Protein AF-A0A554IF23-F1 (afdb_monomer_lite)

Foldseek 3Di:
DDDDDDDDDDDDDDPPPDPPPVDDLVVLLVVLLVLLPVPPPLDLVNQEDADLVSVLVNLVVCVVVVWAEFEEEDACAPPDPLNLVLLQVRLVVTPAYEYEHEALVRCCVPPPDPPADRPPPDHSVRSSVVQSPRPSHRHYYYDYPPRDPCNSLQSNLGQEYEDEPPPPPADPVNVVSSVVRYNDYDYDYRSDPDPVSVVVSVVVVVVVVVVVVVVVVVVVVVVVVVVVPDD

Sequence (231 aa):
MTFPFTEESRMNTPLEGSVCMEVSPKTRFARIVKNLFDFRQRNQETRFVQDHEELVRVVRHLQEGGFVVVLTQGVYDMAHKGHFRYLEKAKAAGDFLVVGVDSDELTRQRKQKPGEPARPFDAFGDRVEMLLHTRHVDLVTVRDVGARLEELVEKIHPDVLIMSKGTKDVDQSHIDHLMKHCGRLEWLVPQSDDSTTARLSALILTGASQLAEELHRVIEGFLSRISGTKS

Structure (mmCIF, N/CA/C/O backbone):
data_AF-A0A554IF23-F1
#
_entry.id   AF-A0A554IF23-F1
#
loop_
_atom_site.group_PDB
_atom_site.id
_atom_site.type_symbol
_atom_site.label_atom_id
_atom_site.label_alt_id
_atom_site.label_comp_id
_atom_site.label_asym_id
_atom_site.label_entity_id
_atom_site.label_seq_id
_atom_site.pdbx_PDB_ins_code
_atom_site.Cartn_x
_atom_site.Cartn_y
_atom_site.Cartn_z
_atom_site.occupancy
_atom_site.B_iso_or_equiv
_atom_site.auth_seq_id
_atom_site.auth_comp_id
_atom_site.auth_asym_id
_atom_site.auth_atom_id
_atom_site.pdbx_PDB_model_num
ATOM 1 N N . MET A 1 1 ? 16.985 28.740 -35.209 1.00 35.97 1 MET A N 1
ATOM 2 C CA . MET A 1 1 ? 17.232 29.221 -33.835 1.00 35.97 1 MET A CA 1
ATOM 3 C C . MET A 1 1 ? 17.128 28.004 -32.917 1.00 35.97 1 MET A C 1
ATOM 5 O O . MET A 1 1 ? 16.019 27.569 -32.673 1.00 35.97 1 MET A O 1
ATOM 9 N N . THR A 1 2 ? 18.153 27.158 -32.780 1.00 24.16 2 THR A N 1
ATOM 10 C CA . THR A 1 2 ? 19.334 27.248 -31.885 1.00 24.16 2 THR A CA 1
ATOM 11 C C . THR A 1 2 ? 19.010 27.403 -30.394 1.00 24.16 2 THR A C 1
ATOM 13 O O . THR A 1 2 ? 18.910 28.531 -29.929 1.00 24.16 2 THR A O 1
ATOM 16 N N . PHE A 1 3 ? 18.980 26.235 -29.724 1.00 27.25 3 PHE A N 1
ATOM 17 C CA . PHE A 1 3 ? 19.538 25.890 -28.395 1.00 27.25 3 PHE A CA 1
ATOM 18 C C . PHE A 1 3 ? 18.965 26.551 -27.115 1.00 27.25 3 PHE A C 1
ATOM 20 O O . PHE A 1 3 ? 18.413 27.640 -27.206 1.00 27.25 3 PHE A O 1
ATOM 27 N N . PRO A 1 4 ? 19.181 25.979 -25.902 1.00 38.41 4 PRO A N 1
ATOM 28 C CA . PRO A 1 4 ? 19.780 24.675 -25.566 1.00 38.41 4 PRO A CA 1
ATOM 29 C C . PRO A 1 4 ? 19.021 23.847 -24.502 1.00 38.41 4 PRO A C 1
ATOM 31 O O . PRO A 1 4 ? 18.239 24.340 -23.697 1.00 38.41 4 PRO A O 1
ATOM 34 N N . PHE A 1 5 ? 19.365 22.561 -24.486 1.00 33.75 5 PHE A N 1
ATOM 35 C CA . PHE A 1 5 ? 19.350 21.680 -23.321 1.00 33.75 5 PHE A CA 1
ATOM 36 C C . PHE A 1 5 ? 20.524 22.074 -22.405 1.00 33.75 5 PHE A C 1
ATOM 38 O O . PHE A 1 5 ? 21.643 22.211 -22.901 1.00 33.75 5 PHE A O 1
ATOM 45 N N . THR A 1 6 ? 20.305 22.205 -21.098 1.00 30.02 6 THR A N 1
ATOM 46 C CA . THR A 1 6 ? 21.378 22.113 -20.093 1.00 30.02 6 THR A CA 1
ATOM 47 C C . THR A 1 6 ? 20.894 21.244 -18.939 1.00 30.02 6 THR A C 1
ATOM 49 O O . THR A 1 6 ? 20.001 21.642 -18.190 1.00 30.02 6 THR A O 1
ATOM 52 N N . GLU A 1 7 ? 21.479 20.051 -18.833 1.00 38.59 7 GLU A N 1
ATOM 53 C CA . GLU A 1 7 ? 21.588 19.291 -17.589 1.00 38.59 7 GLU A CA 1
ATOM 54 C C . GLU A 1 7 ? 22.480 20.064 -16.610 1.00 38.59 7 GLU A C 1
ATOM 56 O O . GLU A 1 7 ? 23.563 20.491 -16.993 1.00 38.59 7 GLU A O 1
ATOM 61 N N . GLU A 1 8 ? 22.015 20.262 -15.375 1.00 29.73 8 GLU A N 1
ATOM 62 C CA . GLU A 1 8 ? 22.705 19.873 -14.132 1.00 29.73 8 GLU A CA 1
ATOM 63 C C . GLU A 1 8 ? 22.013 20.493 -12.904 1.00 29.73 8 GLU A C 1
ATOM 65 O O . GLU A 1 8 ? 21.576 21.642 -12.900 1.00 29.73 8 GLU A O 1
ATOM 70 N N . SER A 1 9 ? 21.979 19.708 -11.824 1.00 33.19 9 SER A N 1
ATOM 71 C CA . SER A 1 9 ? 21.595 20.065 -10.449 1.00 33.19 9 SER A CA 1
ATOM 72 C C . SER A 1 9 ? 20.097 20.192 -10.120 1.00 33.19 9 SER A C 1
ATOM 74 O O . SER A 1 9 ? 19.561 21.281 -9.963 1.00 33.19 9 SER A O 1
ATOM 76 N N . ARG A 1 10 ? 19.435 19.057 -9.854 1.00 30.72 10 ARG A N 1
ATOM 77 C CA . ARG A 1 10 ? 18.395 18.979 -8.804 1.00 30.72 10 ARG A CA 1
ATOM 78 C C . ARG A 1 10 ? 18.503 17.660 -8.050 1.00 30.72 10 ARG A C 1
ATOM 80 O O . ARG A 1 10 ? 17.693 16.753 -8.205 1.00 30.72 10 ARG A O 1
ATOM 87 N N . MET A 1 11 ? 19.533 17.575 -7.210 1.00 30.98 11 MET A N 1
ATOM 88 C CA . MET A 1 11 ? 19.367 16.851 -5.956 1.00 30.98 11 MET A CA 1
ATOM 89 C C . MET A 1 11 ? 18.253 17.542 -5.160 1.00 30.98 11 MET A C 1
ATOM 91 O O . MET A 1 11 ? 18.274 18.759 -5.012 1.00 30.98 11 MET A O 1
ATOM 95 N N . ASN A 1 12 ? 17.338 16.736 -4.625 1.00 36.09 12 ASN A N 1
ATOM 96 C CA . ASN A 1 12 ? 16.561 17.026 -3.424 1.00 36.09 12 ASN A CA 1
ATOM 97 C C . ASN A 1 12 ? 15.701 18.309 -3.454 1.00 36.09 12 ASN A C 1
ATOM 99 O O . ASN A 1 12 ? 16.037 19.316 -2.837 1.00 36.09 12 ASN A O 1
ATOM 103 N N . THR A 1 13 ? 14.536 18.249 -4.098 1.00 29.11 13 THR A N 1
ATOM 104 C CA . THR A 1 13 ? 13.433 19.177 -3.798 1.00 29.11 13 THR A CA 1
ATOM 105 C C . THR A 1 13 ? 12.281 18.388 -3.179 1.00 29.11 13 THR A C 1
ATOM 107 O O . THR A 1 13 ? 11.740 17.510 -3.857 1.00 29.11 13 THR A O 1
ATOM 110 N N . PRO A 1 14 ? 11.903 18.665 -1.914 1.00 32.44 14 PRO A N 1
ATOM 111 C CA . PRO A 1 14 ? 10.640 18.195 -1.361 1.00 32.44 14 PRO A CA 1
ATOM 112 C C . PRO A 1 14 ? 9.493 18.724 -2.225 1.00 32.44 14 PRO A C 1
ATOM 114 O O . PRO A 1 14 ? 9.650 19.730 -2.917 1.00 32.44 14 PRO A O 1
ATOM 117 N N . LEU A 1 15 ? 8.344 18.054 -2.168 1.00 34.34 15 LEU A N 1
ATOM 118 C CA . LEU A 1 15 ? 7.082 18.505 -2.755 1.00 34.34 15 LEU A CA 1
ATOM 119 C C . LEU A 1 15 ? 6.670 19.865 -2.147 1.00 34.34 15 LEU A C 1
ATOM 121 O O . LEU A 1 15 ? 5.838 19.932 -1.242 1.00 34.34 15 LEU A O 1
ATOM 125 N N . GLU A 1 16 ? 7.279 20.961 -2.603 1.00 33.59 16 GLU A N 1
ATOM 126 C CA . GLU A 1 16 ? 6.856 22.316 -2.269 1.00 33.59 16 GLU A CA 1
ATOM 127 C C . GLU A 1 16 ? 5.523 22.585 -2.965 1.00 33.59 16 GLU A C 1
ATOM 129 O O . GLU A 1 16 ? 5.415 22.654 -4.188 1.00 33.59 16 GLU A O 1
ATOM 134 N N . GLY A 1 17 ? 4.490 22.677 -2.136 1.00 28.06 17 GLY A N 1
ATOM 135 C CA . GLY A 1 17 ? 3.100 22.849 -2.539 1.00 28.06 17 GLY A CA 1
ATOM 136 C C . GLY A 1 17 ? 2.112 22.379 -1.473 1.00 28.06 17 GLY A C 1
ATOM 137 O O . GLY A 1 17 ? 0.965 22.810 -1.483 1.00 28.06 17 GLY A O 1
ATOM 138 N N . SER A 1 18 ? 2.553 21.566 -0.509 1.00 32.09 18 SER A N 1
ATOM 139 C CA . SER A 1 18 ? 1.768 21.266 0.691 1.00 32.09 18 SER A CA 1
ATOM 140 C C . SER A 1 18 ? 2.194 22.211 1.803 1.00 32.09 18 SER A C 1
ATOM 142 O O . SER A 1 18 ? 3.321 22.153 2.291 1.00 32.09 18 SER A O 1
ATOM 144 N N . VAL A 1 19 ? 1.300 23.110 2.196 1.00 29.94 19 VAL A N 1
ATOM 145 C CA . VAL A 1 19 ? 1.453 23.912 3.406 1.00 29.94 19 VAL A CA 1
ATOM 146 C C . VAL A 1 19 ? 1.596 22.947 4.588 1.00 29.94 19 VAL A C 1
ATOM 148 O O . VAL A 1 19 ? 0.610 22.408 5.087 1.00 29.94 19 VAL A O 1
ATOM 151 N N . CYS A 1 20 ? 2.826 22.724 5.054 1.00 30.56 20 CYS A N 1
ATOM 152 C CA . CYS A 1 20 ? 3.083 22.151 6.370 1.00 30.56 20 CYS A CA 1
ATOM 153 C C . CYS A 1 20 ? 2.657 23.181 7.423 1.00 30.56 20 CYS A C 1
ATOM 155 O O . CYS A 1 20 ? 3.476 23.892 7.997 1.00 30.56 20 CYS A O 1
ATOM 157 N N . MET A 1 21 ? 1.351 23.288 7.675 1.00 30.38 21 MET A N 1
ATOM 158 C CA . MET A 1 21 ? 0.899 23.746 8.981 1.00 30.38 21 MET A CA 1
ATOM 159 C C . MET A 1 21 ? 1.303 22.652 9.965 1.00 30.38 21 MET A C 1
ATOM 161 O O . MET A 1 21 ? 0.765 21.546 9.911 1.00 30.38 21 MET A O 1
ATOM 165 N N . GLU A 1 22 ? 2.242 22.950 10.861 1.00 34.59 22 GLU A N 1
ATOM 166 C CA . GLU A 1 22 ? 2.459 22.161 12.074 1.00 34.59 22 GLU A CA 1
ATOM 167 C C . GLU A 1 22 ? 1.179 22.219 12.921 1.00 34.59 22 GLU A C 1
ATOM 169 O O . GLU A 1 22 ? 0.988 23.069 13.790 1.00 34.59 22 GLU A O 1
ATOM 174 N N . VAL A 1 23 ? 0.234 21.334 12.610 1.00 44.03 23 VAL A N 1
ATOM 175 C CA . VAL A 1 23 ? -0.981 21.136 13.393 1.00 44.03 23 VAL A CA 1
ATOM 176 C C . VAL A 1 23 ? -0.681 20.105 14.468 1.00 44.03 23 VAL A C 1
ATOM 178 O O . VAL A 1 23 ? -0.198 19.014 14.176 1.00 44.03 23 VAL A O 1
ATOM 181 N N . SER A 1 24 ? -1.016 20.440 15.715 1.00 46.50 24 SER A N 1
ATOM 182 C CA . SER A 1 24 ? -0.935 19.518 16.852 1.00 46.50 24 SER A CA 1
ATOM 183 C C . SER A 1 24 ? -1.509 18.131 16.496 1.00 46.50 24 SER A C 1
ATOM 185 O O . SER A 1 24 ? -2.602 18.067 15.915 1.00 46.50 24 SER A O 1
ATOM 187 N N . PRO A 1 25 ? -0.853 17.019 16.894 1.00 53.97 25 PRO A N 1
ATOM 188 C CA . PRO A 1 25 ? -1.308 15.654 16.605 1.00 53.97 25 PRO A CA 1
ATOM 189 C C . PRO A 1 25 ? -2.771 15.387 16.985 1.00 53.97 25 PRO A C 1
ATOM 191 O O . PRO A 1 25 ? -3.471 14.645 16.298 1.00 53.97 25 PRO A O 1
ATOM 194 N N . LYS A 1 26 ? -3.273 16.040 18.045 1.00 55.53 26 LYS A N 1
ATOM 195 C CA . LYS A 1 26 ? -4.676 15.924 18.482 1.00 55.53 26 LYS A CA 1
ATOM 196 C C . LYS A 1 26 ? -5.658 16.510 17.461 1.00 55.53 26 LYS A C 1
ATOM 198 O O . LYS A 1 26 ? -6.722 15.940 17.234 1.00 55.53 26 LYS A O 1
ATOM 203 N N . THR A 1 27 ? -5.293 17.623 16.827 1.00 62.06 27 THR A N 1
ATOM 204 C CA . THR A 1 27 ? -6.113 18.304 15.816 1.00 62.06 27 THR A CA 1
ATOM 205 C C . THR A 1 27 ? -6.108 17.539 14.495 1.00 62.06 27 THR A C 1
ATOM 207 O O . THR A 1 27 ? -7.146 17.443 13.838 1.00 62.06 27 THR A O 1
ATOM 210 N N . ARG A 1 28 ? -4.965 16.947 14.118 1.00 69.25 28 ARG A N 1
ATOM 211 C CA . ARG A 1 28 ? -4.854 16.134 12.899 1.00 69.25 28 ARG A CA 1
ATOM 212 C C . ARG A 1 28 ? -5.643 14.829 13.015 1.00 69.25 28 ARG A C 1
ATOM 214 O O . ARG A 1 28 ? -6.470 14.570 12.146 1.00 69.25 28 ARG A O 1
ATOM 221 N N . PHE A 1 29 ? -5.500 14.098 14.122 1.00 69.94 29 PHE A N 1
ATOM 222 C CA . PHE A 1 29 ? -6.267 12.878 14.399 1.00 69.94 29 PHE A CA 1
ATOM 223 C C . PHE A 1 29 ? -7.785 13.105 14.319 1.00 69.94 29 PHE A C 1
ATOM 225 O O . PHE A 1 29 ? -8.482 12.411 13.579 1.00 69.94 29 PHE A O 1
ATOM 232 N N . ALA A 1 30 ? -8.300 14.126 15.016 1.00 66.44 30 ALA A N 1
ATOM 233 C CA . ALA A 1 30 ? -9.727 14.447 14.994 1.00 66.44 30 ALA A CA 1
ATOM 234 C C . ALA A 1 30 ? -10.222 14.793 13.578 1.00 66.44 30 ALA A C 1
ATOM 236 O O . ALA A 1 30 ? -11.339 14.437 13.201 1.00 66.44 30 ALA A O 1
ATOM 237 N N . ARG A 1 31 ? -9.378 15.450 12.771 1.00 68.00 31 ARG A N 1
ATOM 238 C CA . ARG A 1 31 ? -9.673 15.769 11.371 1.00 68.00 31 ARG A CA 1
ATOM 239 C C . ARG A 1 31 ? -9.707 14.518 10.489 1.00 68.00 31 ARG A C 1
ATOM 241 O O . ARG A 1 31 ? -10.608 14.420 9.665 1.00 68.00 31 ARG A O 1
ATOM 248 N N . ILE A 1 32 ? -8.789 13.564 10.677 1.00 71.31 32 ILE A N 1
ATOM 249 C CA . ILE A 1 32 ? -8.798 12.280 9.953 1.00 71.31 32 ILE A CA 1
ATOM 250 C C . ILE A 1 32 ? -10.104 11.537 10.238 1.00 71.31 32 ILE A C 1
ATOM 252 O O . ILE A 1 32 ? -10.831 11.210 9.305 1.00 71.31 32 ILE A O 1
ATOM 256 N N . VAL A 1 33 ? -10.442 11.346 11.518 1.00 70.44 33 VAL A N 1
ATOM 257 C CA . VAL A 1 33 ? -11.670 10.640 11.917 1.00 70.44 33 VAL A CA 1
ATOM 258 C C . VAL A 1 33 ? -12.905 11.343 11.352 1.00 70.44 33 VAL A C 1
ATOM 260 O O . VAL A 1 33 ? -13.747 10.695 10.742 1.00 70.44 33 VAL A O 1
ATOM 263 N N . LYS A 1 34 ? -12.994 12.674 11.458 1.00 63.06 34 LYS A N 1
ATOM 264 C CA . LYS A 1 34 ? -14.121 13.438 10.902 1.00 63.06 34 LYS A CA 1
ATOM 265 C C . LYS A 1 34 ? -14.244 13.286 9.377 1.00 63.06 34 LYS A C 1
ATOM 267 O O . LYS A 1 34 ? -15.347 13.094 8.873 1.00 63.06 34 LYS A O 1
ATOM 272 N N . ASN A 1 35 ? -13.128 13.341 8.653 1.00 67.75 35 ASN A N 1
ATOM 273 C CA . ASN A 1 35 ? -13.110 13.283 7.188 1.00 67.75 35 ASN A CA 1
ATOM 274 C C . ASN A 1 35 ? -13.339 11.872 6.633 1.00 67.75 35 ASN A C 1
ATOM 276 O O . ASN A 1 35 ? -13.813 11.734 5.508 1.00 67.75 35 ASN A O 1
ATOM 280 N N . LEU A 1 36 ? -13.035 10.825 7.404 1.00 66.38 36 LEU A N 1
ATOM 281 C CA . LEU A 1 36 ? -13.361 9.447 7.033 1.00 66.38 36 LEU A CA 1
ATOM 282 C C . LEU A 1 36 ? -14.872 9.251 6.843 1.00 66.38 36 LEU A C 1
ATOM 284 O O . LEU A 1 36 ? -15.290 8.546 5.922 1.00 66.38 36 LEU A O 1
ATOM 288 N N . PHE A 1 37 ? -15.684 9.926 7.660 1.00 64.38 37 PHE A N 1
ATOM 289 C CA . PHE A 1 37 ? -17.145 9.861 7.591 1.00 64.38 37 PHE A CA 1
ATOM 290 C C . PHE A 1 37 ? -17.774 10.935 6.687 1.00 64.38 37 PHE A C 1
ATOM 292 O O . PHE A 1 37 ? -18.921 10.775 6.268 1.00 64.38 37 PHE A O 1
ATOM 299 N N . ASP A 1 38 ? -17.046 11.999 6.330 1.00 62.59 38 ASP A N 1
ATOM 300 C CA . ASP A 1 38 ? -17.535 13.042 5.419 1.00 62.59 38 ASP A CA 1
ATOM 301 C C . ASP A 1 38 ? -17.130 12.767 3.960 1.00 62.59 38 ASP A C 1
ATOM 303 O O . ASP A 1 38 ? -16.057 13.138 3.481 1.00 62.59 38 ASP A O 1
ATOM 307 N N . PHE A 1 39 ? -18.036 12.130 3.213 1.00 52.72 39 PHE A N 1
ATOM 308 C CA . PHE A 1 39 ? -17.828 11.799 1.799 1.00 52.72 39 PHE A CA 1
ATOM 309 C C . PHE A 1 39 ? -17.633 13.035 0.900 1.00 52.72 39 PHE A C 1
ATOM 311 O O . PHE A 1 39 ? -17.020 12.921 -0.161 1.00 52.72 39 PHE A O 1
ATOM 318 N N . ARG A 1 40 ? -18.131 14.216 1.297 1.00 49.84 40 ARG A N 1
ATOM 319 C CA . ARG A 1 40 ? -18.049 15.451 0.495 1.00 49.84 40 ARG A CA 1
ATOM 320 C C . ARG A 1 40 ? -16.738 16.217 0.695 1.00 49.84 40 ARG A C 1
ATOM 322 O O . ARG A 1 40 ? -16.409 17.034 -0.158 1.00 49.84 40 ARG A O 1
ATOM 329 N N . GLN A 1 41 ? -15.992 15.942 1.769 1.00 53.44 41 GLN A N 1
ATOM 330 C CA . GLN A 1 41 ? -14.729 16.615 2.115 1.00 53.44 41 GLN A CA 1
ATOM 331 C C . GLN A 1 41 ? -13.567 15.631 2.328 1.00 53.44 41 GLN A C 1
ATOM 333 O O . GLN A 1 41 ? -12.751 15.790 3.239 1.00 53.44 41 GLN A O 1
ATOM 338 N N . ARG A 1 42 ? -13.460 14.594 1.486 1.00 59.06 42 ARG A N 1
ATOM 339 C CA . ARG A 1 42 ? -12.304 13.681 1.493 1.00 59.06 42 ARG A CA 1
ATOM 340 C C . ARG A 1 42 ? -11.043 14.394 0.984 1.00 59.06 42 ARG A C 1
ATOM 342 O O . ARG A 1 42 ? -10.609 14.166 -0.141 1.00 59.06 42 ARG A O 1
ATOM 349 N N . ASN A 1 43 ? -10.441 15.240 1.814 1.00 61.16 43 ASN A N 1
ATOM 350 C CA . ASN A 1 43 ? -9.185 15.916 1.501 1.00 61.16 43 ASN A CA 1
ATOM 351 C C . ASN A 1 43 ? -8.047 14.888 1.409 1.00 61.16 43 ASN A C 1
ATOM 353 O O . ASN A 1 43 ? -7.850 14.093 2.336 1.00 61.16 43 ASN A O 1
ATOM 357 N N . GLN A 1 44 ? -7.277 14.933 0.317 1.00 60.69 44 GLN A N 1
ATOM 358 C CA . GLN A 1 44 ? -6.122 14.055 0.080 1.00 60.69 44 GLN A CA 1
ATOM 359 C C . GLN A 1 44 ? -5.119 14.096 1.244 1.00 60.69 44 GLN A C 1
ATOM 361 O O . GLN A 1 44 ? -4.708 13.049 1.741 1.00 60.69 44 GLN A O 1
ATOM 366 N N . GLU A 1 45 ? -4.846 15.294 1.771 1.00 64.62 45 GLU A N 1
ATOM 367 C CA . GLU A 1 45 ? -3.935 15.529 2.905 1.00 64.62 45 GLU A CA 1
ATOM 368 C C . GLU A 1 45 ? -4.308 14.774 4.192 1.00 64.62 45 GLU A C 1
ATOM 370 O O . GLU A 1 45 ? -3.476 14.577 5.076 1.00 64.62 45 GLU A O 1
ATOM 375 N N . THR A 1 46 ? -5.577 14.384 4.339 1.00 75.06 46 THR A N 1
ATOM 376 C CA . THR A 1 46 ? -6.071 13.695 5.545 1.00 75.06 46 THR A CA 1
ATOM 377 C C . THR A 1 46 ? -6.181 12.189 5.381 1.00 75.06 46 THR A C 1
ATOM 379 O O . THR A 1 46 ? -6.329 11.481 6.369 1.00 75.06 46 THR A O 1
ATOM 382 N N . ARG A 1 47 ? -6.105 11.693 4.144 1.00 86.81 47 ARG A N 1
ATOM 383 C CA . ARG A 1 47 ? -6.224 10.266 3.835 1.00 86.81 47 ARG A CA 1
ATOM 384 C C . ARG A 1 47 ? -4.872 9.602 3.610 1.00 86.81 47 ARG A C 1
ATOM 386 O O . ARG A 1 47 ? -4.787 8.385 3.725 1.00 86.81 47 ARG A O 1
ATOM 393 N N . PHE A 1 48 ? -3.824 10.380 3.344 1.00 92.56 48 PHE A N 1
ATOM 394 C CA . PHE A 1 48 ? -2.452 9.891 3.403 1.00 92.56 48 PHE A CA 1
ATOM 395 C C . PHE A 1 48 ? -1.870 10.068 4.813 1.00 92.56 48 PHE A C 1
ATOM 397 O O . PHE A 1 48 ? -1.745 11.186 5.319 1.00 92.56 48 PHE A O 1
ATOM 404 N N . VAL A 1 49 ? -1.520 8.952 5.453 1.00 91.38 49 VAL A N 1
ATOM 405 C CA . VAL A 1 49 ? -0.967 8.901 6.810 1.00 91.38 49 VAL A CA 1
ATOM 406 C C . VAL A 1 49 ? 0.423 8.275 6.749 1.00 91.38 49 VAL A C 1
ATOM 408 O O . VAL A 1 49 ? 0.567 7.057 6.656 1.00 91.38 49 VAL A O 1
ATOM 411 N N . GLN A 1 50 ? 1.449 9.125 6.771 1.00 89.06 50 GLN A N 1
ATOM 412 C CA . GLN A 1 50 ? 2.850 8.700 6.721 1.00 89.06 50 GLN A CA 1
ATOM 413 C C . GLN A 1 50 ? 3.370 8.218 8.085 1.00 89.06 50 GLN A C 1
ATOM 415 O O . GLN A 1 50 ? 4.150 7.274 8.143 1.00 89.06 50 GLN A O 1
ATOM 420 N N . ASP A 1 51 ? 2.932 8.847 9.180 1.00 90.00 51 ASP A N 1
ATOM 421 C CA . ASP A 1 51 ? 3.315 8.450 10.537 1.00 90.00 51 ASP A CA 1
ATOM 422 C C . ASP A 1 51 ? 2.540 7.196 10.969 1.00 90.00 51 ASP A C 1
ATOM 424 O O . ASP A 1 51 ? 1.321 7.224 11.166 1.00 90.00 51 ASP A O 1
ATOM 428 N N . HIS A 1 52 ? 3.259 6.086 11.145 1.00 91.31 52 HIS A N 1
ATOM 429 C CA . HIS A 1 52 ? 2.665 4.830 11.587 1.00 91.31 52 HIS A CA 1
ATOM 430 C C . HIS A 1 52 ? 2.079 4.912 13.001 1.00 91.31 52 HIS A C 1
ATOM 432 O O . HIS A 1 52 ? 1.110 4.210 13.274 1.00 91.31 52 HIS A O 1
ATOM 438 N N . GLU A 1 53 ? 2.579 5.771 13.894 1.00 90.81 53 GLU A N 1
ATOM 439 C CA . GLU A 1 53 ? 1.962 5.934 15.216 1.00 90.81 53 GLU A CA 1
ATOM 440 C C . GLU A 1 53 ? 0.586 6.594 15.113 1.00 90.81 53 GLU A C 1
AT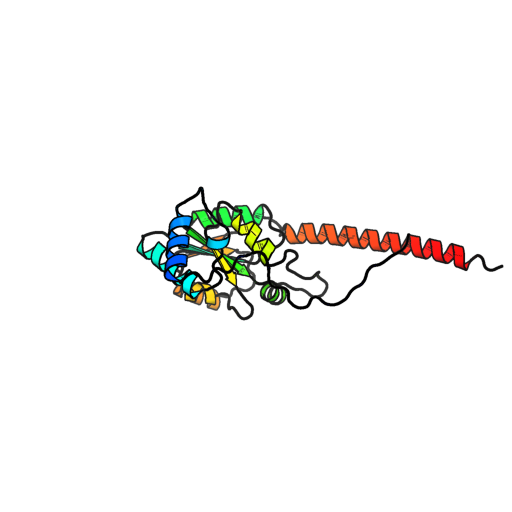OM 442 O O . GLU A 1 53 ? -0.360 6.204 15.801 1.00 90.81 53 GLU A O 1
ATOM 447 N N . GLU A 1 54 ? 0.446 7.591 14.239 1.00 89.75 54 GLU A N 1
ATOM 448 C CA . GLU A 1 54 ? -0.847 8.195 13.937 1.00 89.75 54 GLU A CA 1
ATOM 449 C C . GLU A 1 54 ? -1.796 7.195 13.287 1.00 89.75 54 GLU A C 1
ATOM 451 O O . GLU A 1 54 ? -2.955 7.114 13.697 1.00 89.75 54 GLU A O 1
ATOM 456 N N . LEU A 1 55 ? -1.305 6.395 12.340 1.00 92.44 55 LEU A N 1
ATOM 457 C CA . LEU A 1 55 ? -2.099 5.344 11.714 1.00 92.44 55 LEU A CA 1
ATOM 458 C C . LEU A 1 55 ? -2.629 4.351 12.754 1.00 92.44 55 LEU A C 1
ATOM 460 O O . LEU A 1 55 ? -3.821 4.058 12.753 1.00 92.44 55 LEU A O 1
ATOM 464 N N . VAL A 1 56 ? -1.776 3.889 13.673 1.00 94.38 56 VAL A N 1
ATOM 465 C CA . VAL A 1 56 ? -2.171 2.989 14.768 1.00 94.38 56 VAL A CA 1
ATOM 466 C C . VAL A 1 56 ? -3.254 3.624 15.638 1.00 94.38 56 VAL A C 1
ATOM 468 O O . VAL A 1 56 ? -4.243 2.967 15.957 1.00 94.38 56 VAL A O 1
ATOM 471 N N . ARG A 1 57 ? -3.124 4.913 15.983 1.00 91.88 57 ARG A N 1
ATOM 472 C CA . ARG A 1 57 ? -4.160 5.636 16.742 1.00 91.88 57 ARG A CA 1
ATOM 473 C C . ARG A 1 57 ? -5.496 5.662 15.995 1.00 91.88 57 ARG A C 1
ATOM 475 O O . ARG A 1 57 ? -6.532 5.429 16.613 1.00 91.88 57 ARG A O 1
ATOM 482 N N . VAL A 1 58 ? -5.480 5.938 14.690 1.00 90.81 58 VAL A N 1
ATOM 483 C CA . VAL A 1 58 ? -6.690 5.979 13.849 1.00 90.81 58 VAL A CA 1
ATOM 484 C C . VAL A 1 58 ? -7.337 4.600 13.754 1.00 90.81 58 VAL A C 1
ATOM 486 O O . VAL A 1 58 ? -8.529 4.481 14.023 1.00 90.81 58 VAL A O 1
ATOM 489 N N . VAL A 1 59 ? -6.562 3.563 13.432 1.00 93.31 59 VAL A N 1
ATOM 490 C CA . VAL A 1 59 ? -7.051 2.180 13.315 1.00 93.31 59 VAL A CA 1
ATOM 491 C C . VAL A 1 59 ? -7.667 1.710 14.627 1.00 93.31 59 VAL A C 1
ATOM 493 O O . VAL A 1 59 ? -8.812 1.263 14.635 1.00 93.31 59 VAL A O 1
ATOM 496 N N . ARG A 1 60 ? -6.969 1.914 15.747 1.00 94.25 60 ARG A N 1
ATOM 497 C CA . ARG A 1 60 ? -7.473 1.543 17.069 1.00 94.25 60 ARG A CA 1
ATOM 498 C C . ARG A 1 60 ? -8.791 2.243 17.399 1.00 94.25 60 ARG A C 1
ATOM 500 O O . ARG A 1 60 ? -9.702 1.610 17.915 1.00 94.25 60 ARG A O 1
ATOM 507 N N . HIS A 1 61 ? -8.912 3.531 17.085 1.00 92.00 61 HIS A N 1
ATOM 508 C CA . HIS A 1 61 ? -10.147 4.269 17.337 1.00 92.00 61 HIS A CA 1
ATOM 509 C C . HIS A 1 61 ? -11.321 3.767 16.484 1.00 92.00 61 HIS A C 1
ATOM 511 O O . HIS A 1 61 ? -12.446 3.693 16.972 1.00 92.00 61 HIS A O 1
ATOM 517 N N . LEU A 1 62 ? -11.067 3.393 15.225 1.00 91.81 62 LEU A N 1
ATOM 518 C CA . LEU A 1 62 ? -12.075 2.773 14.362 1.00 91.81 62 LEU A CA 1
ATOM 519 C C . LEU A 1 62 ? -12.534 1.422 14.931 1.00 91.81 62 LEU A C 1
ATOM 521 O O . LEU A 1 62 ? -13.736 1.179 15.026 1.00 91.81 62 LEU A O 1
ATOM 525 N N . GLN A 1 63 ? -11.593 0.591 15.377 1.00 94.19 63 GLN A N 1
ATOM 526 C CA . GLN A 1 63 ? -11.880 -0.713 15.983 1.00 94.19 63 GLN A CA 1
ATOM 527 C C . GLN A 1 63 ? -12.645 -0.586 17.308 1.00 94.19 63 GLN A C 1
ATOM 529 O O . GLN A 1 63 ? -13.630 -1.288 17.520 1.00 94.19 63 GLN A O 1
ATOM 534 N N . GLU A 1 64 ? -12.260 0.353 18.180 1.00 93.88 64 GLU A N 1
ATOM 535 C CA . GLU A 1 64 ? -12.993 0.673 19.418 1.00 93.88 64 GLU A CA 1
ATOM 536 C C . GLU A 1 64 ? -14.419 1.180 19.130 1.00 93.88 64 GLU A C 1
ATOM 538 O O . GLU A 1 64 ? -15.331 0.956 19.924 1.00 93.88 64 GLU A O 1
ATOM 543 N N . GLY A 1 65 ? -14.626 1.819 17.974 1.00 91.44 65 GLY A N 1
ATOM 544 C CA . GLY A 1 65 ? -15.939 2.205 17.455 1.00 91.44 65 GLY A CA 1
ATOM 545 C C . GLY A 1 65 ? -16.756 1.058 16.846 1.00 91.44 65 GLY A C 1
ATOM 546 O O . GLY A 1 65 ? -17.895 1.287 16.444 1.00 91.44 65 GLY A O 1
ATOM 547 N N . GLY A 1 66 ? -16.204 -0.158 16.779 1.00 93.38 66 GLY A N 1
ATOM 548 C CA . GLY A 1 66 ? -16.861 -1.348 16.236 1.00 93.38 66 GLY A CA 1
ATOM 549 C C . GLY A 1 66 ? -16.743 -1.519 14.719 1.00 93.38 66 GLY A C 1
ATOM 550 O O . GLY A 1 66 ? -17.435 -2.368 14.162 1.00 93.38 66 GLY A O 1
ATOM 551 N N . PHE A 1 67 ? -15.897 -0.733 14.047 1.00 95.31 67 PHE A N 1
ATOM 552 C CA . PHE A 1 67 ? -15.657 -0.871 12.611 1.00 95.31 67 PHE A CA 1
ATOM 553 C C . PHE A 1 67 ? -14.599 -1.934 12.314 1.00 95.31 67 PHE A C 1
ATOM 555 O O . PHE A 1 67 ? -13.584 -2.020 13.003 1.00 95.31 67 PHE A O 1
ATOM 562 N N . VAL A 1 68 ? -14.797 -2.686 11.231 1.00 97.31 68 VAL A N 1
ATOM 563 C CA . VAL A 1 68 ? -13.840 -3.686 10.743 1.00 97.31 68 VAL A CA 1
ATOM 564 C C . VAL A 1 68 ? -12.793 -3.014 9.857 1.00 97.31 68 VAL A C 1
ATOM 566 O O . VAL A 1 68 ? -13.107 -2.512 8.771 1.00 97.31 68 VAL A O 1
ATOM 569 N N . VAL A 1 69 ? -11.531 -3.032 10.284 1.00 97.69 69 VAL A N 1
ATOM 570 C CA . VAL A 1 69 ? -10.413 -2.450 9.537 1.00 97.69 69 VAL A CA 1
ATOM 571 C C . VAL A 1 69 ? -9.719 -3.511 8.684 1.00 97.69 69 VAL A C 1
ATOM 573 O O . VAL A 1 69 ? -9.208 -4.521 9.168 1.00 97.69 69 VAL A O 1
ATOM 576 N N . VAL A 1 70 ? -9.666 -3.242 7.384 1.00 98.19 70 VAL A N 1
ATOM 577 C CA . VAL A 1 70 ? -9.016 -4.060 6.367 1.00 98.19 70 VAL A CA 1
ATOM 578 C C . VAL A 1 70 ? -7.677 -3.442 5.981 1.00 98.19 70 VAL A C 1
ATOM 580 O O . VAL A 1 70 ? -7.600 -2.253 5.674 1.00 98.19 70 VAL A O 1
ATOM 583 N N . LEU A 1 71 ? -6.629 -4.259 5.914 1.00 97.69 71 LEU A N 1
ATOM 584 C CA . LEU A 1 71 ? -5.328 -3.888 5.369 1.00 97.69 71 LEU A CA 1
ATOM 585 C C . LEU A 1 71 ? -5.053 -4.648 4.073 1.00 97.69 71 LEU A C 1
ATOM 587 O O . LEU A 1 71 ? -5.212 -5.864 4.002 1.00 97.69 71 LEU A O 1
ATOM 591 N N . THR A 1 72 ? -4.539 -3.946 3.070 1.00 96.31 72 THR A N 1
ATOM 592 C CA . THR A 1 72 ? -3.859 -4.557 1.923 1.00 96.31 72 THR A CA 1
ATOM 593 C C . THR A 1 72 ? -2.583 -3.792 1.605 1.00 96.31 72 THR A C 1
ATOM 595 O O . THR A 1 72 ? -2.463 -2.605 1.903 1.00 96.31 72 THR A O 1
ATOM 598 N N . GLN A 1 73 ? -1.620 -4.453 0.973 1.00 93.94 73 GLN A N 1
ATOM 599 C CA . GLN A 1 73 ? -0.314 -3.872 0.671 1.00 93.94 73 GLN A CA 1
ATOM 600 C C . GLN A 1 73 ? 0.089 -4.147 -0.778 1.00 93.94 73 GLN A C 1
ATOM 602 O O . GLN A 1 73 ? -0.255 -5.193 -1.334 1.00 93.94 73 GLN A O 1
ATOM 607 N N . GLY A 1 74 ? 0.831 -3.232 -1.399 1.00 91.62 74 GLY A N 1
ATOM 608 C CA . GLY A 1 74 ? 1.326 -3.440 -2.754 1.00 91.62 74 GLY A CA 1
ATOM 609 C C . GLY A 1 74 ? 2.030 -2.237 -3.368 1.00 91.62 74 GLY A C 1
ATOM 610 O O . GLY A 1 74 ? 2.133 -1.169 -2.776 1.00 91.62 74 GLY A O 1
ATOM 611 N N . VAL A 1 75 ? 2.501 -2.436 -4.599 1.00 91.81 75 VAL A N 1
ATOM 612 C CA . VAL A 1 75 ? 3.167 -1.387 -5.382 1.00 91.81 75 VAL A CA 1
ATOM 613 C C . VAL A 1 75 ? 2.142 -0.485 -6.074 1.00 91.81 75 VAL A C 1
ATOM 615 O O . VAL A 1 75 ? 2.269 0.727 -6.016 1.00 91.81 75 VAL A O 1
ATOM 618 N N . TYR A 1 76 ? 1.110 -1.062 -6.700 1.00 91.50 76 TYR A N 1
ATOM 619 C CA . TYR A 1 76 ? 0.099 -0.332 -7.489 1.00 91.50 76 TYR A CA 1
ATOM 620 C C . TYR A 1 76 ? 0.655 0.458 -8.693 1.00 91.50 76 TYR A C 1
ATOM 622 O O . TYR A 1 76 ? 0.075 1.455 -9.101 1.00 91.50 76 TYR A O 1
ATOM 630 N N . ASP A 1 77 ? 1.746 -0.032 -9.286 1.00 89.50 77 ASP A N 1
ATOM 631 C CA . ASP A 1 77 ? 2.417 0.541 -10.464 1.00 89.50 77 ASP A CA 1
ATOM 632 C C . ASP A 1 77 ? 1.566 0.463 -11.746 1.00 89.50 77 ASP A C 1
ATOM 634 O O . ASP A 1 77 ? 0.952 -0.579 -12.015 1.00 89.50 77 ASP A O 1
ATOM 638 N N . MET A 1 78 ? 1.546 1.529 -12.551 1.00 86.31 78 MET A N 1
ATOM 639 C CA . MET A 1 78 ? 0.694 1.710 -13.735 1.00 86.31 78 MET A CA 1
ATOM 640 C C . MET A 1 78 ? -0.752 1.311 -13.452 1.00 86.31 78 MET A C 1
ATOM 642 O O . MET A 1 78 ? -1.270 0.337 -14.017 1.00 86.31 78 MET A O 1
ATOM 646 N N . ALA A 1 79 ? -1.392 1.997 -12.502 1.00 86.12 79 ALA A N 1
ATOM 647 C CA . ALA A 1 79 ? -2.650 1.513 -11.956 1.00 86.12 79 ALA A CA 1
ATOM 648 C C . ALA A 1 79 ? -3.727 1.314 -13.037 1.00 86.12 79 ALA A C 1
ATOM 650 O O . ALA A 1 79 ? -4.014 2.179 -13.861 1.00 86.12 79 ALA A O 1
ATOM 651 N N . HIS A 1 80 ? -4.341 0.132 -13.023 1.00 86.25 80 HIS A N 1
ATOM 652 C CA . HIS A 1 80 ? -5.276 -0.312 -14.051 1.00 86.25 80 HIS A CA 1
ATOM 653 C C . HIS A 1 80 ? -6.494 -1.002 -13.425 1.00 86.25 80 HIS A C 1
ATOM 65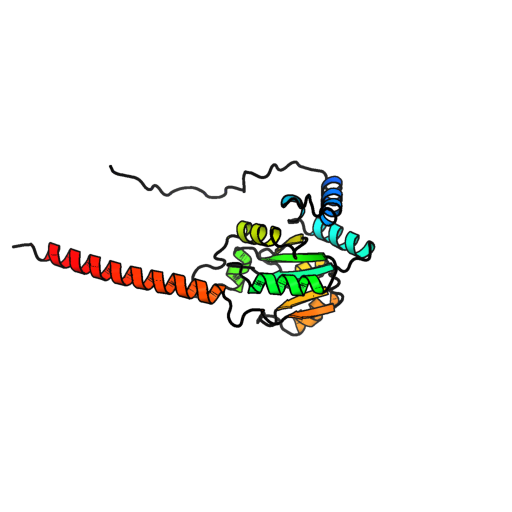5 O O . HIS A 1 80 ? -6.550 -1.251 -12.219 1.00 86.25 80 HIS A O 1
ATOM 661 N N . LYS A 1 81 ? -7.466 -1.398 -14.260 1.00 86.94 81 LYS A N 1
ATOM 662 C CA . LYS A 1 81 ? -8.723 -2.056 -13.835 1.00 86.94 81 LYS A CA 1
ATOM 663 C C . LYS A 1 81 ? -8.551 -3.225 -12.852 1.00 86.94 81 LYS A C 1
ATOM 665 O O . LYS A 1 81 ? -9.446 -3.483 -12.055 1.00 86.94 81 LYS A O 1
ATOM 670 N N . GLY A 1 82 ? -7.421 -3.932 -12.917 1.00 87.00 82 GLY A N 1
ATOM 671 C CA . GLY A 1 82 ? -7.109 -5.052 -12.029 1.00 87.00 82 GLY A CA 1
ATOM 672 C C . GLY A 1 82 ? -6.874 -4.586 -10.594 1.00 87.00 82 GLY A C 1
ATOM 673 O O . GLY A 1 82 ? -7.475 -5.143 -9.680 1.00 87.00 82 GLY A O 1
ATOM 674 N N . HIS A 1 83 ? -6.086 -3.522 -10.399 1.00 90.94 83 HIS A N 1
ATOM 675 C CA . HIS A 1 83 ? -5.889 -2.906 -9.084 1.00 90.94 83 HIS A CA 1
ATOM 676 C C . HIS A 1 83 ? -7.206 -2.377 -8.516 1.00 90.94 83 HIS A C 1
ATOM 678 O O . HIS A 1 83 ? -7.532 -2.674 -7.373 1.00 90.94 83 HIS A O 1
ATOM 684 N N . PHE A 1 84 ? -8.016 -1.681 -9.319 1.00 91.25 84 PHE A N 1
ATOM 685 C CA . PHE A 1 84 ? -9.285 -1.132 -8.831 1.00 91.25 84 PHE A CA 1
ATOM 686 C C . PHE A 1 84 ? -10.282 -2.219 -8.410 1.00 91.25 84 PHE A C 1
ATOM 688 O O . PHE A 1 84 ? -10.866 -2.118 -7.336 1.00 91.25 84 PHE A O 1
ATOM 695 N N . ARG A 1 85 ? -10.414 -3.303 -9.187 1.00 92.12 85 ARG A N 1
ATOM 696 C CA . ARG A 1 85 ? -11.236 -4.469 -8.808 1.00 92.12 85 ARG A CA 1
ATOM 697 C C . ARG A 1 85 ? -10.699 -5.203 -7.585 1.00 92.12 85 ARG A C 1
ATOM 699 O O . ARG A 1 85 ? -11.470 -5.731 -6.790 1.00 92.12 85 ARG A O 1
ATOM 706 N N . TYR A 1 86 ? -9.379 -5.280 -7.448 1.00 93.31 86 TYR A N 1
ATOM 707 C CA . TYR A 1 86 ? -8.750 -5.872 -6.274 1.00 93.31 86 TYR A CA 1
ATOM 708 C C . TYR A 1 86 ? -9.055 -5.047 -5.015 1.00 93.31 86 TYR A C 1
ATOM 710 O O . TYR A 1 86 ? -9.490 -5.611 -4.016 1.00 93.31 86 TYR A O 1
ATOM 718 N N . LEU A 1 87 ? -8.916 -3.720 -5.087 1.00 95.06 87 LEU A N 1
ATOM 719 C CA . LEU A 1 87 ? -9.228 -2.803 -3.986 1.00 95.06 87 LEU A CA 1
ATOM 720 C C . LEU A 1 87 ? -10.722 -2.796 -3.643 1.00 95.06 87 LEU A C 1
ATOM 722 O O . LEU A 1 87 ? -11.074 -2.749 -2.471 1.00 95.06 87 LEU A O 1
ATOM 726 N N . GLU A 1 88 ? -11.603 -2.900 -4.639 1.00 95.12 88 GLU A N 1
ATOM 727 C CA . GLU A 1 88 ? -13.046 -3.071 -4.430 1.00 95.12 88 GLU A CA 1
ATOM 728 C C . GLU A 1 88 ? -13.354 -4.334 -3.616 1.00 95.12 88 GLU A C 1
ATOM 730 O O . GLU A 1 88 ? -14.084 -4.272 -2.627 1.00 95.12 88 GLU A O 1
ATOM 735 N N . LYS A 1 89 ? -12.757 -5.471 -3.989 1.00 95.75 89 LYS A N 1
ATOM 736 C CA . LYS A 1 89 ? -12.919 -6.734 -3.257 1.00 95.75 89 LYS A CA 1
ATOM 737 C C . LYS A 1 89 ? -12.309 -6.683 -1.862 1.00 95.75 89 LYS A C 1
ATOM 739 O O . LYS A 1 89 ? -12.914 -7.203 -0.934 1.00 95.75 89 LYS A O 1
ATOM 744 N N . ALA A 1 90 ? -11.149 -6.048 -1.709 1.00 96.19 90 ALA A N 1
ATOM 745 C CA . ALA A 1 90 ? -10.527 -5.861 -0.404 1.00 96.19 90 ALA A CA 1
ATOM 746 C C . ALA A 1 90 ? -11.427 -5.020 0.511 1.00 96.19 90 ALA A C 1
ATOM 748 O O . ALA A 1 90 ? -11.712 -5.423 1.632 1.00 96.19 90 ALA A O 1
ATOM 749 N N . LYS A 1 91 ? -11.956 -3.898 0.007 1.00 96.06 91 LYS A N 1
ATOM 750 C CA . LYS A 1 91 ? -12.892 -3.045 0.747 1.00 96.06 91 LYS A CA 1
ATOM 751 C C . LYS A 1 91 ? -14.151 -3.799 1.173 1.00 96.06 91 LYS A C 1
ATOM 753 O O . LYS A 1 91 ? -14.650 -3.537 2.253 1.00 96.06 91 LYS A O 1
ATOM 758 N N . ALA A 1 92 ? -14.648 -4.739 0.370 1.00 96.56 92 ALA A N 1
ATOM 759 C CA . ALA A 1 92 ? -15.835 -5.526 0.712 1.00 96.56 92 ALA A CA 1
ATOM 760 C C . ALA A 1 92 ? -15.648 -6.459 1.928 1.00 96.56 92 ALA A C 1
ATOM 762 O O . ALA A 1 92 ? -16.634 -6.985 2.437 1.00 96.56 92 ALA A O 1
ATOM 763 N N . ALA A 1 93 ? -14.413 -6.670 2.394 1.00 96.38 93 ALA A N 1
ATOM 764 C CA . ALA A 1 93 ? -14.118 -7.526 3.539 1.00 96.38 93 ALA A CA 1
ATOM 765 C C . ALA A 1 93 ? -14.279 -6.828 4.907 1.00 96.38 93 ALA A C 1
ATOM 767 O O . ALA A 1 93 ? -14.109 -7.491 5.934 1.00 96.38 93 ALA A O 1
ATOM 768 N N . GLY A 1 94 ? -14.595 -5.526 4.929 1.00 95.50 94 GLY A N 1
ATOM 769 C CA . GLY A 1 94 ? -14.800 -4.739 6.146 1.00 95.50 94 GLY A CA 1
ATOM 770 C C . GLY A 1 94 ? -15.306 -3.318 5.872 1.00 95.50 94 GLY A C 1
ATOM 771 O O . GLY A 1 94 ? -15.810 -3.014 4.792 1.00 95.50 94 GLY A O 1
ATOM 772 N N . ASP A 1 95 ? -15.165 -2.434 6.855 1.00 94.50 95 ASP A N 1
ATOM 773 C CA . ASP A 1 95 ? -15.736 -1.083 6.827 1.00 94.50 95 ASP A CA 1
ATOM 774 C C . ASP A 1 95 ? -14.732 -0.014 6.403 1.00 94.50 95 ASP A C 1
ATOM 776 O O . ASP A 1 95 ? -15.130 0.984 5.803 1.00 94.50 95 ASP A O 1
ATOM 780 N N . PHE A 1 96 ? -13.438 -0.214 6.674 1.00 94.94 96 PHE A N 1
ATOM 781 C CA . PHE A 1 96 ? -12.359 0.716 6.327 1.00 94.94 96 PHE A CA 1
ATOM 782 C C . PHE A 1 96 ? -11.191 -0.015 5.674 1.00 94.94 96 PHE A C 1
ATOM 784 O O . PHE A 1 96 ? -10.662 -0.958 6.243 1.00 94.94 96 PHE A O 1
ATOM 791 N N . LEU A 1 97 ? -10.761 0.437 4.497 1.00 97.00 97 LEU A N 1
ATOM 792 C CA . LEU A 1 97 ? -9.614 -0.088 3.773 1.00 97.00 97 LEU A CA 1
ATOM 793 C C . LEU A 1 97 ? -8.413 0.847 3.929 1.00 97.00 97 LEU A C 1
ATOM 795 O O . LEU A 1 97 ? -8.399 1.968 3.407 1.00 97.00 97 LEU A O 1
ATOM 799 N N . VAL A 1 98 ? -7.386 0.332 4.598 1.00 97.12 98 VAL A N 1
ATOM 800 C CA . VAL A 1 98 ? -6.039 0.894 4.658 1.00 97.12 98 VAL A CA 1
ATOM 801 C C . VAL A 1 98 ? -5.185 0.232 3.578 1.00 97.12 98 VAL A C 1
ATOM 803 O O . VAL A 1 98 ? -5.115 -0.996 3.481 1.00 97.12 98 VAL A O 1
ATOM 806 N N . VAL A 1 99 ? -4.511 1.043 2.765 1.00 97.31 99 VAL A N 1
ATOM 807 C CA . VAL A 1 99 ? -3.601 0.571 1.718 1.00 97.31 99 VAL A CA 1
ATOM 808 C C . VAL A 1 99 ? -2.168 0.974 2.040 1.00 97.31 99 VAL A C 1
ATOM 810 O O . VAL A 1 99 ? -1.836 2.156 2.036 1.00 97.31 99 VAL A O 1
ATOM 813 N N . GLY A 1 100 ? -1.308 -0.016 2.278 1.00 96.19 100 GLY A N 1
ATOM 814 C CA . GLY A 1 100 ? 0.138 0.175 2.366 1.00 96.19 100 GLY A CA 1
ATOM 815 C C . GLY A 1 100 ? 0.773 0.195 0.976 1.00 96.19 100 GLY A C 1
ATOM 816 O O . GLY A 1 100 ? 0.708 -0.803 0.254 1.00 96.19 100 GLY A O 1
ATOM 817 N N . VAL A 1 101 ? 1.388 1.313 0.608 1.00 95.56 101 VAL A N 1
ATOM 818 C CA . VAL A 1 101 ? 2.017 1.529 -0.698 1.00 95.56 101 VAL A CA 1
ATOM 819 C C . VAL A 1 101 ? 3.527 1.462 -0.552 1.00 95.56 101 VAL A C 1
ATOM 821 O O . VAL A 1 101 ? 4.107 2.199 0.240 1.00 95.56 101 VAL A O 1
ATOM 824 N N . ASP A 1 102 ? 4.166 0.587 -1.319 1.00 94.00 102 ASP A N 1
ATOM 825 C CA . ASP A 1 102 ? 5.624 0.434 -1.291 1.00 94.00 102 ASP A CA 1
ATOM 826 C C . ASP A 1 102 ? 6.320 1.701 -1.789 1.00 94.00 102 ASP A C 1
ATOM 828 O O . ASP A 1 102 ? 5.908 2.245 -2.816 1.00 94.00 102 ASP A O 1
ATOM 832 N N . SER A 1 103 ? 7.393 2.136 -1.123 1.00 94.38 103 SER A N 1
ATOM 833 C CA . SER A 1 103 ? 8.288 3.174 -1.642 1.00 94.38 103 SER A CA 1
ATOM 834 C C . SER A 1 103 ? 8.946 2.728 -2.951 1.00 94.38 103 SER A C 1
ATOM 836 O O . SER A 1 103 ? 8.952 1.538 -3.305 1.00 94.38 103 SER A O 1
ATOM 838 N N . ASP A 1 104 ? 9.464 3.687 -3.716 1.00 93.12 104 ASP A N 1
ATOM 839 C CA . ASP A 1 104 ? 10.094 3.390 -5.003 1.00 93.12 104 ASP A CA 1
ATOM 840 C C . ASP A 1 104 ? 11.342 2.521 -4.799 1.00 93.12 104 ASP A C 1
ATOM 842 O O . ASP A 1 104 ? 11.588 1.568 -5.539 1.00 93.12 104 ASP A O 1
ATOM 846 N N . GLU A 1 105 ? 12.094 2.783 -3.735 1.00 91.62 105 GLU A N 1
ATOM 847 C CA . GLU A 1 105 ? 13.263 2.019 -3.322 1.00 91.62 105 GLU A CA 1
ATOM 848 C C . GLU A 1 105 ? 12.897 0.587 -2.904 1.00 91.62 105 GLU A C 1
ATOM 850 O O . GLU A 1 105 ? 13.530 -0.360 -3.379 1.00 91.62 105 GLU A O 1
ATOM 855 N N . LEU A 1 106 ? 11.861 0.402 -2.071 1.00 90.50 106 LEU A N 1
ATOM 856 C CA . LEU A 1 106 ? 11.390 -0.932 -1.673 1.00 90.50 106 LEU A CA 1
ATOM 857 C C . LEU A 1 106 ? 10.916 -1.729 -2.896 1.00 90.50 106 LEU A C 1
ATOM 859 O O . LEU A 1 106 ? 11.202 -2.921 -3.037 1.00 90.50 106 LEU A O 1
ATOM 863 N N . THR A 1 107 ? 10.223 -1.060 -3.814 1.00 89.88 107 THR A N 1
ATOM 864 C CA . THR A 1 107 ? 9.759 -1.660 -5.067 1.00 89.88 107 THR A CA 1
ATOM 865 C C . THR A 1 107 ? 10.930 -2.115 -5.933 1.00 89.88 107 THR A C 1
ATOM 867 O O . THR A 1 107 ? 10.925 -3.262 -6.395 1.00 89.88 107 THR A O 1
ATOM 870 N N . ARG A 1 108 ? 11.957 -1.270 -6.106 1.00 89.88 108 ARG A N 1
ATOM 871 C CA . ARG A 1 108 ? 13.193 -1.627 -6.820 1.00 89.88 108 ARG A CA 1
ATOM 872 C C . ARG A 1 108 ? 13.837 -2.866 -6.206 1.00 89.88 108 ARG A C 1
ATOM 874 O O . ARG A 1 108 ? 14.100 -3.825 -6.922 1.00 89.88 108 ARG A O 1
ATOM 881 N N . GLN A 1 109 ? 14.012 -2.904 -4.887 1.00 87.94 109 GLN A N 1
ATOM 882 C CA . GLN A 1 109 ? 14.627 -4.051 -4.208 1.00 87.94 109 GLN A CA 1
ATOM 883 C C . GLN A 1 109 ? 13.853 -5.360 -4.417 1.00 87.94 109 GLN A C 1
ATOM 885 O O . GLN A 1 109 ? 14.455 -6.412 -4.610 1.00 87.94 109 GLN A O 1
ATOM 890 N N . ARG A 1 110 ? 12.516 -5.307 -4.393 1.00 83.81 110 ARG A N 1
ATOM 891 C CA . ARG A 1 110 ? 11.665 -6.506 -4.446 1.00 83.81 110 ARG A CA 1
ATOM 892 C C . ARG A 1 110 ? 11.361 -7.002 -5.855 1.00 83.81 110 ARG A C 1
ATOM 894 O O . ARG A 1 110 ? 11.065 -8.182 -6.028 1.00 83.81 110 ARG A O 1
ATOM 901 N N . LYS A 1 111 ? 11.281 -6.099 -6.834 1.00 81.19 111 LYS A N 1
ATOM 902 C CA . LYS A 1 111 ? 10.693 -6.392 -8.153 1.00 81.19 111 LYS A CA 1
ATOM 903 C C . LYS A 1 111 ? 11.611 -6.074 -9.326 1.00 81.19 111 LYS A C 1
ATOM 905 O O . LYS A 1 111 ? 11.277 -6.492 -10.436 1.00 81.19 111 LYS A O 1
ATOM 910 N N . GLN A 1 112 ? 12.733 -5.381 -9.119 1.00 83.69 112 GLN A N 1
ATOM 911 C CA . GLN A 1 112 ? 13.679 -5.131 -10.201 1.00 83.69 112 GLN A CA 1
ATOM 912 C C . GLN A 1 112 ? 14.287 -6.446 -10.678 1.00 83.69 112 GLN A C 1
ATOM 914 O O . GLN A 1 112 ? 14.734 -7.273 -9.886 1.00 83.69 112 GLN A O 1
ATOM 919 N N . LYS A 1 113 ? 14.334 -6.618 -11.996 1.00 80.81 113 LYS A N 1
ATOM 920 C CA . LYS A 1 113 ? 15.025 -7.736 -12.631 1.00 80.81 113 LYS A CA 1
ATOM 921 C C . LYS A 1 113 ? 16.138 -7.220 -13.537 1.00 80.81 113 LYS A C 1
ATOM 923 O O . LYS A 1 113 ? 15.974 -6.149 -14.133 1.00 80.81 113 LYS A O 1
ATOM 928 N N . PRO A 1 114 ? 17.249 -7.965 -13.667 1.00 81.69 114 PRO A N 1
ATOM 929 C CA . PRO A 1 114 ? 18.290 -7.644 -14.633 1.00 81.69 114 PRO A CA 1
ATOM 930 C C . PRO A 1 114 ? 17.714 -7.581 -16.052 1.00 81.69 114 PRO A C 1
ATOM 932 O O . PRO A 1 114 ? 17.008 -8.495 -16.472 1.00 81.69 114 PRO A O 1
ATOM 935 N N . GLY A 1 115 ? 18.006 -6.501 -16.776 1.00 78.19 115 GLY A N 1
ATOM 936 C CA . GLY A 1 115 ? 17.546 -6.306 -18.156 1.00 78.19 115 GLY A CA 1
ATOM 937 C C . GLY A 1 115 ? 16.093 -5.838 -18.318 1.00 78.19 115 GLY A C 1
ATOM 938 O O . GLY A 1 115 ? 15.675 -5.604 -19.447 1.00 78.19 115 GLY A O 1
ATOM 939 N N . GLU A 1 116 ? 15.326 -5.661 -17.235 1.00 78.75 116 GLU A N 1
ATOM 940 C CA . GLU A 1 116 ? 14.031 -4.961 -17.278 1.00 78.75 116 GLU A CA 1
ATOM 941 C C . GLU A 1 116 ? 14.215 -3.461 -16.965 1.00 78.75 116 GLU A C 1
ATOM 943 O O . GLU A 1 116 ? 15.156 -3.103 -16.249 1.00 78.75 116 GLU A O 1
ATOM 948 N N . PRO A 1 117 ? 13.321 -2.568 -17.441 1.00 77.81 117 PRO A N 1
ATOM 949 C CA . PRO A 1 117 ? 13.341 -1.160 -17.047 1.00 77.81 117 PRO A CA 1
ATOM 950 C C . PRO A 1 117 ? 13.232 -0.975 -15.537 1.00 77.81 117 PRO A C 1
ATOM 952 O O . PRO A 1 117 ? 12.775 -1.870 -14.816 1.00 77.81 117 PRO A O 1
ATOM 955 N N . ALA A 1 118 ? 13.623 0.210 -15.071 1.00 83.31 118 ALA A N 1
ATOM 956 C CA . ALA A 1 118 ? 13.447 0.589 -13.680 1.00 83.31 118 ALA A CA 1
ATOM 957 C C . ALA A 1 118 ? 11.962 0.496 -13.291 1.00 83.31 118 ALA A C 1
ATOM 959 O O . ALA A 1 118 ? 11.100 1.032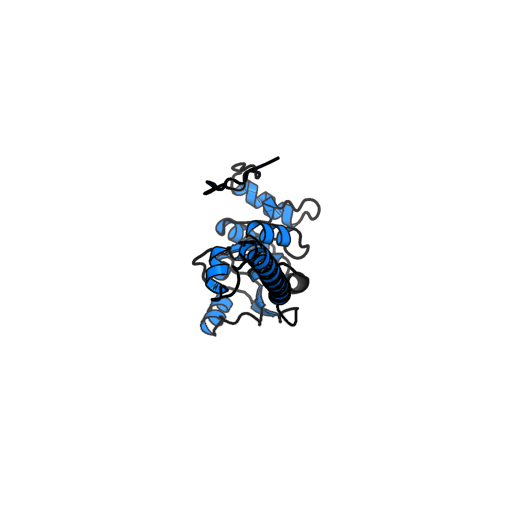 -13.986 1.00 83.31 118 ALA A O 1
ATOM 960 N N . ARG A 1 119 ? 11.677 -0.207 -12.192 1.00 83.62 119 ARG A N 1
ATOM 961 C CA . ARG A 1 119 ? 10.355 -0.248 -11.551 1.00 83.62 119 ARG A CA 1
ATOM 962 C C . ARG A 1 119 ? 10.423 0.460 -10.194 1.00 83.62 119 ARG A C 1
ATOM 964 O O . ARG A 1 119 ? 11.424 0.278 -9.510 1.00 83.62 119 ARG A O 1
ATOM 971 N N . PRO A 1 120 ? 9.381 1.170 -9.743 1.00 89.25 120 PRO A N 1
ATOM 972 C CA . PRO A 1 120 ? 8.111 1.378 -10.434 1.00 89.25 120 PRO A CA 1
ATOM 973 C C . PRO A 1 120 ? 8.263 2.359 -11.604 1.00 89.25 120 PRO A C 1
ATOM 975 O O . PRO A 1 120 ? 9.240 3.104 -11.663 1.00 89.25 120 PRO A O 1
ATOM 978 N N . PHE A 1 121 ? 7.321 2.313 -12.545 1.00 87.81 121 PHE A N 1
ATOM 979 C CA . PHE A 1 121 ? 7.214 3.309 -13.612 1.00 87.81 121 PHE A CA 1
ATOM 980 C C . PHE A 1 121 ? 6.598 4.604 -13.083 1.00 87.81 121 PHE A C 1
ATOM 982 O O . PHE A 1 121 ? 7.089 5.683 -13.405 1.00 87.81 121 PHE A O 1
ATOM 989 N N . ASP A 1 122 ? 5.558 4.483 -12.254 1.00 90.19 122 ASP A N 1
ATOM 990 C CA . ASP A 1 122 ? 4.929 5.625 -11.593 1.00 90.19 122 ASP A CA 1
ATOM 991 C C . ASP A 1 122 ? 5.654 5.935 -10.275 1.00 90.19 122 ASP A C 1
ATOM 993 O O . ASP A 1 122 ? 5.864 5.043 -9.440 1.00 90.19 122 ASP A O 1
ATOM 997 N N . ALA A 1 123 ? 6.000 7.206 -10.060 1.00 93.69 123 ALA A N 1
ATOM 998 C CA . ALA A 1 123 ? 6.639 7.641 -8.822 1.00 93.69 123 ALA A CA 1
ATOM 999 C C . ALA A 1 123 ? 5.717 7.411 -7.614 1.00 93.69 123 ALA A C 1
ATOM 1001 O O . ALA A 1 123 ? 4.489 7.374 -7.735 1.00 93.69 123 ALA A O 1
ATOM 1002 N N . PHE A 1 124 ? 6.295 7.278 -6.418 1.00 94.62 124 PHE A N 1
ATOM 1003 C CA . PHE A 1 124 ? 5.528 7.026 -5.193 1.00 94.62 124 PHE A CA 1
ATOM 1004 C C . PHE A 1 124 ? 4.369 8.013 -4.987 1.00 94.62 124 PHE A C 1
ATOM 1006 O O . PHE A 1 124 ? 3.253 7.588 -4.684 1.00 94.62 124 PHE A O 1
ATOM 1013 N N . GLY A 1 125 ? 4.621 9.311 -5.192 1.00 93.75 125 GLY A N 1
ATOM 1014 C CA . GLY A 1 125 ? 3.606 10.361 -5.065 1.00 93.75 125 GLY A CA 1
ATOM 1015 C C . GLY A 1 125 ? 2.414 10.144 -5.998 1.00 93.75 125 GLY A C 1
ATOM 1016 O O . GLY A 1 125 ? 1.275 10.148 -5.534 1.00 93.75 125 GLY A O 1
ATOM 1017 N N . ASP A 1 126 ? 2.678 9.847 -7.272 1.00 93.62 126 ASP A N 1
ATOM 1018 C CA . ASP A 1 126 ? 1.642 9.610 -8.283 1.00 93.62 126 ASP A CA 1
ATOM 1019 C C . ASP A 1 126 ? 0.791 8.387 -7.919 1.00 93.62 126 ASP A C 1
ATOM 1021 O O . ASP A 1 126 ? -0.439 8.430 -7.956 1.00 93.62 126 ASP A O 1
ATOM 1025 N N . ARG A 1 127 ? 1.431 7.298 -7.474 1.00 94.81 127 ARG A N 1
ATOM 1026 C CA . ARG A 1 127 ? 0.730 6.076 -7.045 1.00 94.81 127 ARG A CA 1
ATOM 1027 C C . ARG A 1 127 ? -0.171 6.334 -5.840 1.00 94.81 127 ARG A C 1
ATOM 1029 O O . ARG A 1 127 ? -1.310 5.862 -5.813 1.00 94.81 127 ARG A O 1
ATOM 1036 N N . VAL A 1 128 ? 0.311 7.090 -4.852 1.00 94.75 128 VAL A N 1
ATOM 1037 C CA . VAL A 1 128 ? -0.493 7.505 -3.693 1.00 94.75 128 VAL A CA 1
ATOM 1038 C C . VAL A 1 128 ? -1.670 8.363 -4.147 1.00 94.75 128 VAL A C 1
ATOM 1040 O O . VAL A 1 128 ? -2.808 8.066 -3.783 1.00 94.75 128 VAL A O 1
ATOM 1043 N N . GLU A 1 129 ? -1.433 9.378 -4.975 1.00 92.12 129 GLU A N 1
ATOM 1044 C CA . GLU A 1 129 ? -2.479 10.273 -5.468 1.00 92.12 129 GLU A CA 1
ATOM 1045 C C . GLU A 1 129 ? -3.562 9.509 -6.244 1.00 92.12 129 GLU A C 1
ATOM 1047 O O . GLU A 1 129 ? -4.759 9.693 -5.995 1.00 92.12 129 GLU A O 1
ATOM 1052 N N . MET A 1 130 ? -3.173 8.588 -7.127 1.00 91.62 130 MET A N 1
ATOM 1053 C CA . MET A 1 130 ? -4.111 7.733 -7.856 1.00 91.62 130 MET A CA 1
ATOM 1054 C C . MET A 1 130 ? -4.988 6.917 -6.904 1.00 91.62 130 MET A C 1
ATOM 1056 O O . MET A 1 130 ? -6.205 6.853 -7.089 1.00 91.62 130 MET A O 1
ATOM 1060 N N . LEU A 1 131 ? -4.399 6.316 -5.865 1.00 92.94 131 LEU A N 1
ATOM 1061 C CA . LEU A 1 131 ? -5.135 5.533 -4.869 1.00 92.94 131 LEU A CA 1
ATOM 1062 C C . LEU A 1 131 ? -6.093 6.398 -4.048 1.00 92.94 131 LEU A C 1
ATOM 1064 O O . LEU A 1 131 ? -7.222 5.972 -3.789 1.00 92.94 131 LEU A O 1
ATOM 1068 N N . LEU A 1 132 ? -5.697 7.621 -3.693 1.00 90.75 132 LEU A N 1
ATOM 1069 C CA . LEU A 1 132 ? -6.554 8.567 -2.976 1.00 90.75 132 LEU A CA 1
ATOM 1070 C C . LEU A 1 132 ? -7.794 8.962 -3.792 1.00 90.75 132 LEU A C 1
ATOM 1072 O O . LEU A 1 132 ? -8.857 9.188 -3.209 1.00 90.75 132 LEU A O 1
ATOM 1076 N N . HIS A 1 133 ? -7.720 8.963 -5.122 1.00 89.12 133 HIS A N 1
ATOM 1077 C CA . HIS A 1 133 ? -8.884 9.192 -5.986 1.00 89.12 133 HIS A CA 1
ATOM 1078 C C . HIS A 1 133 ? -9.800 7.973 -6.141 1.00 89.12 133 HIS A C 1
ATOM 1080 O O . HIS A 1 133 ? -10.895 8.080 -6.699 1.00 89.12 133 HIS A O 1
ATOM 1086 N N . THR A 1 134 ? -9.410 6.806 -5.629 1.00 88.06 134 THR A N 1
ATOM 1087 C CA . THR A 1 134 ? -10.273 5.627 -5.685 1.00 88.06 134 THR A CA 1
ATOM 1088 C C . THR A 1 134 ? -11.327 5.661 -4.582 1.00 88.06 134 THR A C 1
ATOM 1090 O O . THR A 1 134 ? -11.058 5.963 -3.418 1.00 88.06 134 THR A O 1
ATOM 1093 N N . ARG A 1 135 ? -12.564 5.304 -4.944 1.00 87.25 135 ARG A N 1
ATOM 1094 C CA . ARG A 1 135 ? -13.704 5.288 -4.011 1.00 87.25 135 ARG A CA 1
ATOM 1095 C C . ARG A 1 135 ? -13.581 4.245 -2.894 1.00 87.25 135 ARG A C 1
ATOM 1097 O O . ARG A 1 135 ? -14.222 4.408 -1.860 1.00 87.25 135 ARG A O 1
ATOM 1104 N N . HIS A 1 136 ? -12.827 3.173 -3.146 1.00 91.44 136 HIS A N 1
ATOM 1105 C CA . HIS A 1 136 ? -12.746 1.986 -2.291 1.00 91.44 136 HIS A CA 1
ATOM 1106 C C . HIS A 1 136 ? -11.626 2.064 -1.253 1.00 91.44 136 HIS A C 1
ATOM 1108 O O . HIS A 1 136 ? -1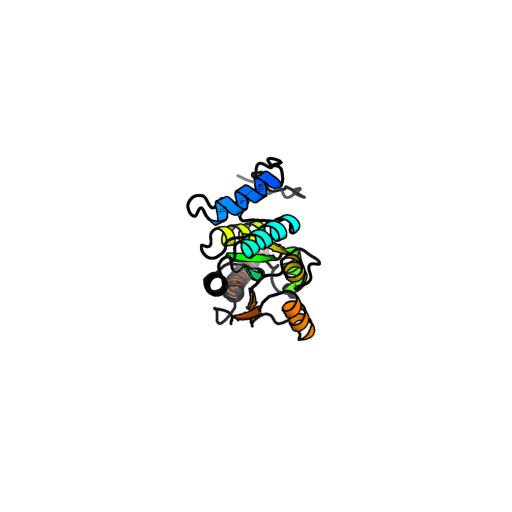1.630 1.280 -0.317 1.00 91.44 136 HIS A O 1
ATOM 1114 N N . VAL A 1 137 ? -10.676 2.983 -1.415 1.00 94.00 137 VAL A N 1
ATOM 1115 C CA . VAL A 1 137 ? -9.585 3.198 -0.462 1.00 94.00 137 VAL A CA 1
ATOM 1116 C C . VAL A 1 137 ? -10.016 4.271 0.521 1.00 94.00 137 VAL A C 1
ATOM 1118 O O . VAL A 1 137 ? -10.522 5.303 0.095 1.00 94.00 137 VAL A O 1
ATOM 1121 N N . ASP A 1 138 ? -9.816 4.079 1.820 1.00 93.62 138 ASP A N 1
ATOM 1122 C CA . ASP A 1 138 ? -10.131 5.114 2.812 1.00 93.62 138 ASP A CA 1
ATOM 1123 C C . ASP A 1 138 ? -8.860 5.808 3.284 1.00 93.62 138 ASP A C 1
ATOM 1125 O O . ASP A 1 138 ? -8.803 7.038 3.249 1.00 93.62 138 ASP A O 1
ATOM 1129 N N . LEU A 1 139 ? -7.828 5.027 3.615 1.00 94.44 139 LEU A N 1
ATOM 1130 C CA . LEU A 1 139 ? -6.518 5.517 4.034 1.00 94.44 139 LEU A CA 1
ATOM 1131 C C . LEU A 1 139 ? -5.402 4.903 3.192 1.00 94.44 139 LEU A C 1
ATOM 1133 O O . LEU A 1 139 ? -5.449 3.731 2.820 1.00 94.44 139 LEU A O 1
ATOM 1137 N N . VAL A 1 140 ? -4.370 5.698 2.941 1.00 95.75 140 VAL A N 1
ATOM 1138 C CA . VAL A 1 140 ? -3.126 5.278 2.299 1.00 95.75 140 VAL A CA 1
ATOM 1139 C C . VAL A 1 140 ? -1.979 5.535 3.266 1.00 95.75 140 VAL A C 1
ATOM 1141 O O . VAL A 1 140 ? -1.926 6.580 3.911 1.00 95.75 140 VAL A O 1
ATOM 1144 N N . THR A 1 141 ? -1.055 4.590 3.366 1.00 95.31 141 THR A N 1
ATOM 1145 C CA . THR A 1 141 ? 0.168 4.718 4.160 1.00 95.31 141 THR A CA 1
ATOM 1146 C C . THR A 1 141 ? 1.369 4.215 3.368 1.00 95.31 141 THR A C 1
ATOM 1148 O O . THR A 1 141 ? 1.210 3.507 2.371 1.00 95.31 141 THR A O 1
ATOM 1151 N N . VAL A 1 142 ? 2.571 4.598 3.783 1.00 94.25 142 VAL A N 1
ATOM 1152 C CA . VAL A 1 142 ? 3.820 4.215 3.118 1.00 94.25 142 VAL A CA 1
ATOM 1153 C C . VAL A 1 142 ? 4.357 2.902 3.688 1.00 94.25 142 VAL A C 1
ATOM 1155 O O . VAL A 1 142 ? 4.211 2.615 4.870 1.00 94.25 142 VAL A O 1
ATOM 1158 N N . ARG A 1 143 ? 5.010 2.092 2.856 1.00 93.31 143 ARG A N 1
ATOM 1159 C CA . ARG A 1 143 ? 5.892 1.007 3.297 1.00 93.31 143 ARG A CA 1
ATOM 1160 C C . ARG A 1 143 ? 7.279 1.262 2.746 1.00 93.31 143 ARG A C 1
ATOM 1162 O O . ARG A 1 143 ? 7.474 1.196 1.535 1.00 93.31 143 ARG A O 1
ATOM 1169 N N . ASP A 1 144 ? 8.213 1.570 3.630 1.00 86.25 144 ASP A N 1
ATOM 1170 C CA . ASP A 1 144 ? 9.532 2.040 3.225 1.00 86.25 144 ASP A CA 1
ATOM 1171 C C . ASP A 1 144 ? 10.593 0.926 3.189 1.00 86.25 144 ASP A C 1
ATOM 1173 O O . ASP A 1 144 ? 10.338 -0.230 3.533 1.00 86.25 144 ASP A O 1
ATOM 1177 N N . VAL A 1 145 ? 11.800 1.265 2.745 1.00 70.12 145 VAL A N 1
ATOM 1178 C CA . VAL A 1 145 ? 12.958 0.370 2.678 1.00 70.12 145 VAL A CA 1
ATOM 1179 C C . VAL A 1 145 ? 13.269 -0.223 4.045 1.00 70.12 145 VAL A C 1
ATOM 1181 O O . VAL A 1 145 ? 13.323 0.479 5.050 1.00 70.12 145 VAL A O 1
ATOM 1184 N N . GLY A 1 146 ? 13.517 -1.533 4.071 1.00 67.12 146 GLY A N 1
ATOM 1185 C CA . GLY A 1 146 ? 13.762 -2.274 5.308 1.00 67.12 146 GLY A CA 1
ATOM 1186 C C . GLY A 1 146 ? 12.486 -2.719 6.020 1.00 67.12 146 GLY A C 1
ATOM 1187 O O . GLY A 1 146 ? 12.579 -3.552 6.921 1.00 67.12 146 GLY A O 1
ATOM 1188 N N . ALA A 1 147 ? 11.308 -2.256 5.579 1.00 67.38 147 ALA A N 1
ATOM 1189 C CA . ALA A 1 147 ? 10.048 -2.755 6.099 1.00 67.38 147 ALA A CA 1
ATOM 1190 C C . ALA A 1 147 ? 9.869 -4.227 5.721 1.00 67.38 147 ALA A C 1
ATOM 1192 O O . ALA A 1 147 ? 9.771 -4.596 4.543 1.00 67.38 147 ALA A O 1
ATOM 1193 N N . ARG A 1 148 ? 9.796 -5.079 6.745 1.00 80.62 148 ARG A N 1
ATOM 1194 C CA . ARG A 1 148 ? 9.375 -6.472 6.570 1.00 80.62 148 ARG A CA 1
ATOM 1195 C C . ARG A 1 148 ? 7.918 -6.494 6.115 1.00 80.62 148 ARG A C 1
ATOM 1197 O O . ARG A 1 148 ? 7.156 -5.566 6.394 1.00 80.62 148 ARG A O 1
ATOM 1204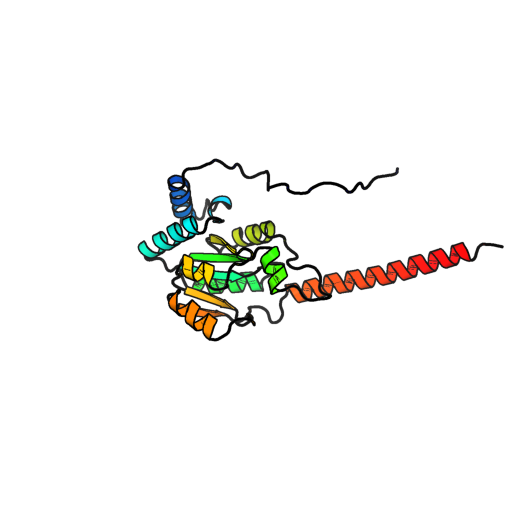 N N . LEU A 1 149 ? 7.510 -7.562 5.434 1.00 80.12 149 LEU A N 1
ATOM 1205 C CA . LEU A 1 149 ? 6.122 -7.726 4.991 1.00 80.12 149 LEU A CA 1
ATOM 1206 C C . LEU A 1 149 ? 5.138 -7.583 6.169 1.00 80.12 149 LEU A C 1
ATOM 1208 O O . LEU A 1 149 ? 4.089 -6.951 6.037 1.00 80.12 149 LEU A O 1
ATOM 1212 N N . GLU A 1 150 ? 5.543 -8.102 7.323 1.00 87.44 150 GLU A N 1
ATOM 1213 C CA . GLU A 1 150 ? 4.786 -8.183 8.566 1.00 87.44 150 GLU A CA 1
ATOM 1214 C C . GLU A 1 150 ? 4.743 -6.863 9.327 1.00 87.44 150 GLU A C 1
ATOM 1216 O O . GLU A 1 150 ? 3.800 -6.645 10.072 1.00 87.44 150 GLU A O 1
ATOM 1221 N N . GLU A 1 151 ? 5.725 -5.973 9.160 1.00 90.44 151 GLU A N 1
ATOM 1222 C CA . GLU A 1 151 ? 5.956 -4.868 10.101 1.00 90.44 151 GLU A CA 1
ATOM 1223 C C . GLU A 1 151 ? 4.744 -3.940 10.240 1.00 90.44 151 GLU A C 1
ATOM 1225 O O . GLU A 1 151 ? 4.357 -3.551 11.340 1.00 90.44 151 GLU A O 1
ATOM 1230 N N . LEU A 1 152 ? 4.108 -3.591 9.121 1.00 91.81 152 LEU A N 1
ATOM 1231 C CA . LEU A 1 152 ? 2.905 -2.763 9.164 1.00 91.81 152 LEU A CA 1
ATOM 1232 C C . LEU A 1 152 ? 1.728 -3.519 9.800 1.00 91.81 152 LEU A C 1
ATOM 1234 O O . LEU A 1 152 ? 0.932 -2.911 10.508 1.00 91.81 152 LEU A O 1
ATOM 1238 N N . VAL A 1 153 ? 1.632 -4.832 9.578 1.00 94.19 153 VAL A N 1
ATOM 1239 C CA . VAL A 1 153 ? 0.587 -5.691 10.160 1.00 94.19 153 VAL A CA 1
ATOM 1240 C C . VAL A 1 153 ? 0.771 -5.799 11.675 1.00 94.19 153 VAL A C 1
ATOM 1242 O O . VAL A 1 153 ? -0.191 -5.616 12.413 1.00 94.19 153 VAL A O 1
ATOM 1245 N N . GLU A 1 154 ? 2.009 -6.001 12.133 1.00 93.75 154 GLU A N 1
ATOM 1246 C CA . GLU A 1 154 ? 2.403 -6.009 13.548 1.00 93.75 154 GLU A CA 1
ATOM 1247 C C . GLU A 1 154 ? 2.070 -4.690 14.245 1.00 93.75 154 GLU A C 1
ATOM 1249 O O . GLU A 1 154 ? 1.690 -4.685 15.410 1.00 93.75 154 GLU A O 1
ATOM 1254 N N . LYS A 1 155 ? 2.223 -3.561 13.546 1.00 92.69 155 LYS A N 1
ATOM 1255 C CA . LYS A 1 155 ? 1.937 -2.242 14.115 1.00 92.69 155 LYS A CA 1
ATOM 1256 C C . LYS A 1 155 ? 0.440 -1.994 14.239 1.00 92.69 155 LYS A C 1
ATOM 1258 O O . LYS A 1 155 ? -0.013 -1.581 15.303 1.00 92.69 155 LYS A O 1
ATOM 1263 N N . ILE A 1 156 ? -0.318 -2.208 13.162 1.00 93.38 156 ILE A N 1
ATOM 1264 C CA . ILE A 1 156 ? -1.718 -1.761 13.108 1.00 93.38 156 ILE A CA 1
ATOM 1265 C C . ILE A 1 156 ? -2.728 -2.802 13.584 1.00 93.38 156 ILE A C 1
ATOM 1267 O O . ILE A 1 156 ? -3.853 -2.418 13.873 1.00 93.38 156 ILE A O 1
ATOM 1271 N N . HIS A 1 157 ? -2.356 -4.083 13.639 1.00 95.75 157 HIS A N 1
ATOM 1272 C CA . HIS A 1 157 ? -3.244 -5.180 14.027 1.00 95.75 157 HIS A CA 1
ATOM 1273 C C . HIS A 1 157 ? -4.623 -5.148 13.326 1.00 95.75 157 HIS A C 1
ATOM 1275 O O . HIS A 1 157 ? -5.653 -4.957 13.979 1.00 95.75 157 HIS A O 1
ATOM 1281 N N . PRO A 1 158 ? -4.677 -5.298 11.988 1.00 97.12 158 PRO A N 1
ATOM 1282 C CA . PRO A 1 158 ? -5.930 -5.165 11.253 1.00 97.12 158 PRO A CA 1
ATOM 1283 C C . PRO A 1 158 ? -6.872 -6.344 11.535 1.00 97.12 158 PRO A C 1
ATOM 1285 O O . PRO A 1 158 ? -6.433 -7.485 11.707 1.00 97.12 158 PRO A O 1
ATOM 1288 N N . ASP A 1 159 ? -8.180 -6.099 11.494 1.00 98.00 159 ASP A N 1
ATOM 1289 C CA . ASP A 1 159 ? -9.187 -7.158 11.629 1.00 98.00 159 ASP A CA 1
ATOM 1290 C C . ASP A 1 159 ? -9.131 -8.126 10.446 1.00 98.00 159 ASP A C 1
ATOM 1292 O O . ASP A 1 159 ? -9.297 -9.336 10.607 1.00 98.00 159 ASP A O 1
ATOM 1296 N N . VAL A 1 160 ? -8.854 -7.596 9.252 1.00 97.94 160 VAL A N 1
ATOM 1297 C CA . VAL A 1 160 ? -8.720 -8.383 8.026 1.00 97.94 160 VAL A CA 1
ATOM 1298 C C . VAL A 1 160 ? -7.464 -7.980 7.269 1.00 97.94 160 VAL A C 1
ATOM 1300 O O . VAL A 1 160 ? -7.294 -6.824 6.891 1.00 97.94 160 VAL A O 1
ATOM 1303 N N . LEU A 1 161 ? -6.599 -8.948 6.983 1.00 97.38 161 LEU A N 1
ATOM 1304 C CA . LEU A 1 161 ? -5.483 -8.782 6.060 1.00 97.38 161 LEU A CA 1
ATOM 1305 C C . LEU A 1 161 ? -5.845 -9.408 4.712 1.00 97.38 161 LEU A C 1
ATOM 1307 O O . LEU A 1 161 ? -6.169 -10.591 4.637 1.00 97.38 161 LEU A O 1
ATOM 1311 N N . ILE A 1 162 ? -5.767 -8.621 3.643 1.00 96.31 162 ILE A N 1
ATOM 1312 C CA . ILE A 1 162 ? -5.984 -9.083 2.273 1.00 96.31 162 ILE A CA 1
ATOM 1313 C C . ILE A 1 162 ? -4.642 -9.191 1.559 1.00 96.31 162 ILE A C 1
ATOM 1315 O O . ILE A 1 162 ? -3.904 -8.210 1.434 1.00 96.31 162 ILE A O 1
ATOM 1319 N N . MET A 1 163 ? -4.352 -10.379 1.037 1.00 92.50 163 MET A N 1
ATOM 1320 C CA . MET A 1 163 ? -3.160 -10.643 0.238 1.00 92.50 163 MET A CA 1
ATOM 1321 C C . MET A 1 163 ? -3.519 -11.188 -1.141 1.00 92.50 163 MET A C 1
ATOM 1323 O O . MET A 1 163 ? -4.508 -11.896 -1.337 1.00 92.50 163 MET A O 1
ATOM 1327 N N . SER A 1 164 ? -2.684 -10.875 -2.128 1.00 87.25 164 SER A N 1
ATOM 1328 C CA . SER A 1 164 ? -2.826 -11.425 -3.473 1.00 87.25 164 SER A CA 1
ATOM 1329 C C . SER A 1 164 ? -2.152 -12.790 -3.569 1.00 87.25 164 SER A C 1
ATOM 1331 O O . SER A 1 164 ? -0.974 -12.920 -3.228 1.00 87.25 164 SER A O 1
ATOM 1333 N N . LYS A 1 165 ? -2.841 -13.784 -4.145 1.00 81.31 165 LYS A N 1
ATOM 1334 C CA . LYS A 1 165 ? -2.261 -15.102 -4.487 1.00 81.31 165 LYS A CA 1
ATOM 1335 C C . LYS A 1 165 ? -1.110 -15.022 -5.498 1.00 81.31 165 LYS A C 1
ATOM 1337 O O . LYS A 1 165 ? -0.402 -15.999 -5.697 1.00 81.31 165 LYS A O 1
ATOM 1342 N N . GLY A 1 166 ? -0.921 -13.871 -6.150 1.00 72.06 166 GLY A N 1
ATOM 1343 C CA . GLY A 1 166 ? 0.228 -13.611 -7.023 1.00 72.06 166 GLY A CA 1
ATOM 1344 C C . GLY A 1 166 ? 1.521 -13.257 -6.275 1.00 72.06 166 GLY A C 1
ATOM 1345 O O . GLY A 1 166 ? 2.552 -13.058 -6.918 1.00 72.06 166 GLY A O 1
ATOM 1346 N N . THR A 1 167 ? 1.484 -13.142 -4.945 1.00 72.50 167 THR A N 1
ATOM 1347 C CA . THR A 1 167 ? 2.663 -12.841 -4.125 1.00 72.50 167 THR A CA 1
ATOM 1348 C C . THR A 1 167 ? 3.506 -14.107 -3.988 1.00 72.50 167 THR A C 1
ATOM 1350 O O . THR A 1 167 ? 3.098 -15.048 -3.320 1.00 72.50 167 THR A O 1
ATOM 1353 N N . LYS A 1 168 ? 4.662 -14.144 -4.659 1.00 65.62 168 LYS A N 1
ATOM 1354 C CA . LYS A 1 168 ? 5.506 -15.348 -4.777 1.00 65.62 168 LYS A CA 1
ATOM 1355 C C . LYS A 1 168 ? 6.463 -15.573 -3.599 1.00 65.62 168 LYS A C 1
ATOM 1357 O O . LYS A 1 168 ? 7.081 -16.625 -3.527 1.00 65.62 168 LYS A O 1
ATOM 1362 N N . ASP A 1 169 ? 6.535 -14.613 -2.680 1.00 67.44 169 ASP A N 1
ATOM 1363 C CA . ASP A 1 169 ? 7.601 -14.508 -1.677 1.00 67.44 169 ASP A CA 1
ATOM 1364 C C . ASP A 1 169 ? 7.051 -14.617 -0.240 1.00 67.44 169 ASP A C 1
ATOM 1366 O O . ASP A 1 169 ? 7.474 -13.882 0.646 1.00 67.44 169 ASP A O 1
ATOM 1370 N N . VAL A 1 170 ? 6.037 -15.463 -0.024 1.00 80.00 170 VAL A N 1
ATOM 1371 C CA . VAL A 1 170 ? 5.398 -15.651 1.290 1.00 80.00 170 VAL A CA 1
ATOM 1372 C C . VAL A 1 170 ? 5.407 -17.137 1.620 1.00 80.00 170 VAL A C 1
ATOM 1374 O O . VAL A 1 170 ? 4.667 -17.914 1.018 1.00 80.00 170 VAL A O 1
ATOM 1377 N N . ASP A 1 171 ? 6.279 -17.528 2.545 1.00 84.81 171 ASP A N 1
ATOM 1378 C CA . ASP A 1 171 ? 6.342 -18.892 3.062 1.00 84.81 171 ASP A CA 1
ATOM 1379 C C . ASP A 1 171 ? 5.385 -19.098 4.251 1.00 84.81 171 ASP A C 1
ATOM 1381 O O . ASP A 1 171 ? 4.683 -18.183 4.690 1.00 84.81 171 ASP A O 1
ATOM 1385 N N . GLN A 1 172 ? 5.356 -20.321 4.786 1.00 85.50 172 GLN A N 1
ATOM 1386 C CA . GLN A 1 172 ? 4.496 -20.649 5.921 1.00 85.50 172 GLN A CA 1
ATOM 1387 C C . GLN A 1 172 ? 4.872 -19.877 7.196 1.00 85.50 172 GLN A C 1
ATOM 1389 O O . GLN A 1 172 ? 3.982 -19.509 7.956 1.00 85.50 172 GLN A O 1
ATOM 1394 N N . SER A 1 173 ? 6.157 -19.578 7.416 1.00 87.31 173 SER A N 1
ATOM 1395 C CA . SER A 1 173 ? 6.606 -18.812 8.585 1.00 87.31 173 SER A CA 1
ATOM 1396 C C . SER A 1 173 ? 6.046 -17.391 8.551 1.00 87.31 173 SER A C 1
ATOM 1398 O O . SER A 1 173 ? 5.563 -16.888 9.566 1.00 87.31 173 SER A O 1
ATOM 1400 N N . HIS A 1 174 ? 6.064 -16.759 7.378 1.00 87.88 174 HIS A N 1
ATOM 1401 C CA . HIS A 1 174 ? 5.446 -15.457 7.160 1.00 87.88 174 HIS A CA 1
ATOM 1402 C C . HIS A 1 174 ? 3.930 -15.519 7.404 1.00 87.88 174 HIS A C 1
ATOM 1404 O O . HIS A 1 174 ? 3.394 -14.685 8.129 1.00 87.88 174 HIS A O 1
ATOM 1410 N N . ILE A 1 175 ? 3.235 -16.537 6.883 1.00 88.44 175 ILE A N 1
ATOM 1411 C CA . ILE A 1 175 ? 1.784 -16.714 7.095 1.00 88.44 175 ILE A CA 1
ATOM 1412 C C . ILE A 1 175 ? 1.447 -16.865 8.581 1.00 88.44 175 ILE A C 1
ATOM 1414 O O . ILE A 1 175 ? 0.554 -16.178 9.080 1.00 88.44 175 ILE A O 1
ATOM 1418 N N . ASP A 1 176 ? 2.165 -17.734 9.291 1.00 90.06 176 ASP A N 1
ATOM 1419 C CA . ASP A 1 176 ? 1.943 -17.994 10.714 1.00 90.06 176 ASP A CA 1
ATOM 1420 C C . ASP A 1 176 ? 2.178 -16.736 11.551 1.00 90.06 176 ASP A C 1
ATOM 1422 O O . ASP A 1 176 ? 1.490 -16.499 12.545 1.00 90.06 176 ASP A O 1
ATOM 1426 N N . HIS A 1 177 ? 3.144 -15.912 11.146 1.00 91.06 177 HIS A N 1
ATOM 1427 C CA . HIS A 1 177 ? 3.408 -14.637 11.790 1.00 91.06 177 HIS A CA 1
ATOM 1428 C C . HIS A 1 177 ? 2.291 -13.628 11.521 1.00 91.06 177 HIS A C 1
ATOM 1430 O O . HIS A 1 177 ? 1.742 -13.059 12.460 1.00 91.06 177 HIS A O 1
ATOM 1436 N N . LEU A 1 178 ? 1.874 -13.463 10.266 1.00 92.19 178 LEU A N 1
ATOM 1437 C CA . LEU A 1 178 ? 0.780 -12.563 9.891 1.00 92.19 178 LEU A CA 1
ATOM 1438 C C . LEU A 1 178 ? -0.526 -12.914 10.615 1.00 92.19 178 LEU A C 1
ATOM 1440 O O . LEU A 1 178 ? -1.196 -12.022 11.130 1.00 92.19 178 LEU A O 1
ATOM 1444 N N . MET A 1 179 ? -0.856 -14.202 10.728 1.00 92.50 179 MET A N 1
ATOM 1445 C CA . MET A 1 179 ? -2.052 -14.689 11.428 1.00 92.50 179 MET A CA 1
ATOM 1446 C C . MET A 1 179 ? -2.063 -14.374 12.930 1.00 92.50 179 MET A C 1
ATOM 1448 O O . MET A 1 179 ? -3.136 -14.290 13.518 1.00 92.50 179 MET A O 1
ATOM 1452 N N . LYS A 1 180 ? -0.903 -14.173 13.569 1.00 93.94 180 LYS A N 1
ATOM 1453 C CA . LYS A 1 180 ? -0.835 -13.736 14.978 1.00 93.94 180 LYS A CA 1
ATOM 1454 C C . LYS A 1 180 ? -1.155 -12.254 15.150 1.00 93.94 180 LYS A C 1
ATOM 1456 O O . LYS A 1 180 ? -1.532 -11.836 16.242 1.00 93.94 180 LYS A O 1
ATOM 1461 N N . HIS A 1 181 ? -0.976 -11.470 14.091 1.00 93.88 181 HIS A N 1
ATOM 1462 C CA . HIS A 1 181 ? -1.101 -10.017 14.114 1.00 93.88 181 HIS A CA 1
ATOM 1463 C C . HIS A 1 181 ? -2.303 -9.501 13.315 1.00 93.88 181 HIS A C 1
ATOM 1465 O O . HIS A 1 181 ? -2.486 -8.295 13.235 1.00 93.88 181 HIS A O 1
ATOM 1471 N N . CYS A 1 182 ? -3.152 -10.365 12.759 1.00 94.69 182 CYS A N 1
ATOM 1472 C CA . CYS A 1 182 ? -4.416 -9.961 12.143 1.00 94.69 182 CYS A CA 1
ATOM 1473 C C . CYS A 1 182 ? -5.573 -10.842 12.622 1.00 94.69 182 CYS A C 1
ATOM 1475 O O . CYS A 1 182 ? -5.360 -11.984 13.025 1.00 94.69 182 CYS A O 1
ATOM 1477 N N . GLY A 1 183 ? -6.801 -10.320 12.579 1.00 94.38 183 GLY A N 1
ATOM 1478 C CA . GLY A 1 183 ? -7.987 -11.088 12.972 1.00 94.38 183 GLY A CA 1
ATOM 1479 C C . GLY A 1 183 ? -8.252 -12.267 12.031 1.00 94.38 183 GLY A C 1
ATOM 1480 O O . GLY A 1 183 ? -8.540 -13.380 12.473 1.00 94.38 183 GLY A O 1
ATOM 1481 N N . ARG A 1 184 ? -8.120 -12.037 10.721 1.00 96.25 184 ARG A N 1
ATOM 1482 C CA . ARG A 1 184 ? -8.152 -13.082 9.690 1.00 96.25 184 ARG A CA 1
ATOM 1483 C C . ARG A 1 184 ? -7.378 -12.676 8.439 1.00 96.25 184 ARG A C 1
ATOM 1485 O O . ARG A 1 184 ? -7.396 -11.516 8.034 1.00 96.25 184 ARG A O 1
ATOM 1492 N N . LEU A 1 185 ? -6.772 -13.662 7.785 1.00 94.94 185 LEU A N 1
ATOM 1493 C CA . LEU A 1 185 ? -6.090 -13.518 6.500 1.00 94.94 185 LEU A CA 1
ATOM 1494 C C . LEU A 1 185 ? -6.975 -14.050 5.367 1.00 94.94 185 LEU A C 1
ATOM 1496 O O . LEU A 1 185 ? -7.391 -15.210 5.391 1.00 94.94 185 LEU A O 1
ATOM 1500 N N . GLU A 1 186 ? -7.217 -13.234 4.343 1.00 94.69 186 GLU A N 1
ATOM 1501 C CA . GLU A 1 186 ? -7.847 -13.672 3.099 1.00 94.69 186 GLU A CA 1
ATOM 1502 C C . GLU A 1 186 ? -6.931 -13.520 1.887 1.00 94.69 186 GLU A C 1
ATOM 1504 O O . GLU A 1 186 ? -6.154 -12.573 1.751 1.00 94.69 186 GLU A O 1
ATOM 1509 N N . TRP A 1 187 ? -7.111 -14.440 0.940 1.00 92.25 187 TRP A N 1
ATOM 1510 C CA . TRP A 1 187 ? -6.352 -14.486 -0.298 1.00 92.25 187 TRP A CA 1
ATOM 1511 C C . TRP A 1 187 ? -7.234 -14.198 -1.504 1.00 92.25 187 TRP A C 1
ATOM 1513 O O . TRP A 1 187 ? -8.047 -15.034 -1.912 1.00 92.25 187 TRP A O 1
ATOM 1523 N N . LEU A 1 188 ? -7.006 -13.061 -2.151 1.00 89.56 188 LEU A N 1
ATOM 1524 C CA . LEU A 1 188 ? -7.649 -12.732 -3.415 1.00 89.56 188 LEU A CA 1
ATOM 1525 C C . LEU A 1 188 ? -6.799 -13.209 -4.594 1.00 89.56 188 LEU A C 1
ATOM 1527 O O . LEU A 1 188 ? -5.577 -13.066 -4.630 1.00 89.56 188 LEU A O 1
ATOM 1531 N N . VAL A 1 189 ? -7.462 -13.774 -5.600 1.00 83.00 189 VAL A N 1
ATOM 1532 C CA . VAL A 1 189 ? -6.829 -14.053 -6.895 1.00 83.00 189 VAL A CA 1
ATOM 1533 C C . VAL A 1 189 ? -6.528 -12.711 -7.577 1.00 83.00 189 VAL A C 1
ATOM 1535 O O . VAL A 1 189 ? -7.357 -11.795 -7.479 1.00 83.00 189 VAL A O 1
ATOM 1538 N N . PRO A 1 190 ? -5.395 -12.562 -8.285 1.00 76.38 190 PRO A N 1
ATOM 1539 C CA . PRO A 1 190 ? -5.180 -11.422 -9.168 1.00 76.38 190 PRO A CA 1
ATOM 1540 C C . PRO A 1 190 ? -6.394 -11.186 -10.078 1.00 76.38 190 PRO A C 1
ATOM 1542 O O . PRO A 1 190 ? -6.926 -12.114 -10.676 1.00 76.38 190 PRO A O 1
ATOM 1545 N N . GLN A 1 191 ? -6.861 -9.941 -10.174 1.00 74.06 191 GLN A N 1
ATOM 1546 C CA . GLN A 1 191 ? -8.053 -9.586 -10.963 1.00 74.06 191 GLN A CA 1
ATOM 1547 C C . GLN A 1 191 ? -7.716 -9.261 -12.433 1.00 74.06 191 GLN A C 1
ATOM 1549 O O . GLN A 1 191 ? -8.437 -8.514 -13.102 1.00 74.06 191 GLN A O 1
ATOM 1554 N N . SER A 1 192 ? -6.599 -9.804 -12.922 1.00 65.31 192 SER A N 1
ATOM 1555 C CA . SER A 1 192 ? -6.121 -9.718 -14.302 1.00 65.31 192 SER A CA 1
ATOM 1556 C C . SER A 1 192 ? -5.253 -10.936 -14.629 1.00 65.31 192 SER A C 1
ATOM 1558 O O . SER A 1 192 ? -4.360 -11.255 -13.845 1.00 65.31 192 SER A O 1
ATOM 1560 N N . ASP A 1 193 ? -5.491 -11.557 -15.788 1.00 50.50 193 ASP A N 1
ATOM 1561 C CA . ASP A 1 193 ? -4.855 -12.822 -16.207 1.00 50.50 193 ASP A CA 1
ATOM 1562 C C . ASP A 1 193 ? -3.357 -12.694 -16.545 1.00 50.50 193 ASP A C 1
ATOM 1564 O O . ASP A 1 193 ? -2.647 -13.687 -16.567 1.00 50.50 193 ASP A O 1
ATOM 1568 N N . ASP A 1 194 ? -2.870 -11.465 -16.726 1.00 54.25 194 ASP A N 1
ATOM 1569 C CA . ASP A 1 194 ? -1.459 -11.067 -16.726 1.00 54.25 194 ASP A CA 1
ATOM 1570 C C . ASP A 1 194 ? -1.383 -9.663 -16.120 1.00 54.25 194 ASP A C 1
ATOM 1572 O O . ASP A 1 194 ? -2.343 -8.888 -16.252 1.00 54.25 194 ASP A O 1
ATOM 1576 N N . SER A 1 195 ? -0.270 -9.291 -15.473 1.00 61.47 195 SER A N 1
ATOM 1577 C CA . SER A 1 195 ? -0.145 -7.915 -14.978 1.00 61.47 195 SER A CA 1
ATOM 1578 C C . SER A 1 195 ? -0.235 -6.971 -16.181 1.00 61.47 195 SER A C 1
ATOM 1580 O O . SER A 1 195 ? 0.558 -7.032 -17.123 1.00 61.47 195 SER A O 1
ATOM 1582 N N . THR A 1 196 ? -1.290 -6.154 -16.212 1.00 57.53 196 THR A N 1
ATOM 1583 C CA . THR A 1 196 ? -1.540 -5.261 -17.350 1.00 57.53 196 THR A CA 1
ATOM 1584 C C . THR A 1 196 ? -0.403 -4.248 -17.456 1.00 57.53 196 THR A C 1
ATOM 1586 O O . THR A 1 196 ? -0.011 -3.914 -18.565 1.00 57.53 196 THR A O 1
ATOM 1589 N N . THR A 1 197 ? 0.211 -3.890 -16.322 1.00 63.84 197 THR A N 1
ATOM 1590 C CA . THR A 1 197 ? 1.509 -3.213 -16.223 1.00 63.84 197 THR A CA 1
ATOM 1591 C C . THR A 1 197 ? 2.572 -3.903 -17.076 1.00 63.84 197 THR A C 1
ATOM 1593 O O . THR A 1 197 ? 3.104 -3.275 -17.975 1.00 63.84 197 THR A O 1
ATOM 1596 N N . ALA A 1 198 ? 2.841 -5.204 -16.901 1.00 65.50 198 ALA A N 1
ATOM 1597 C CA . ALA A 1 198 ? 3.862 -5.900 -17.692 1.00 65.50 198 ALA A CA 1
ATOM 1598 C C . ALA A 1 198 ? 3.539 -5.926 -19.192 1.00 65.50 198 ALA A C 1
ATOM 1600 O O . ALA A 1 198 ? 4.446 -5.757 -20.002 1.00 65.50 198 ALA A O 1
ATOM 1601 N N . ARG A 1 199 ? 2.264 -6.089 -19.571 1.00 65.19 199 ARG A N 1
ATOM 1602 C CA . ARG A 1 199 ? 1.844 -6.036 -20.982 1.00 65.19 199 ARG A CA 1
ATOM 1603 C C . ARG A 1 199 ? 1.999 -4.632 -21.582 1.00 65.19 199 ARG A C 1
ATOM 1605 O O . ARG A 1 199 ? 2.485 -4.509 -22.701 1.00 65.19 199 ARG A O 1
ATOM 1612 N N . LEU A 1 200 ? 1.620 -3.582 -20.851 1.00 66.25 200 LEU A N 1
ATOM 1613 C CA . LEU A 1 200 ? 1.783 -2.190 -21.283 1.00 66.25 200 LEU A CA 1
ATOM 1614 C C . LEU A 1 200 ? 3.260 -1.802 -21.364 1.00 66.25 200 LEU A C 1
ATOM 1616 O O . LEU A 1 200 ? 3.679 -1.250 -22.378 1.00 66.25 200 LEU A O 1
ATOM 1620 N N . SER A 1 201 ? 4.063 -2.163 -20.360 1.00 65.56 201 SER A N 1
ATOM 1621 C CA . SER A 1 201 ? 5.515 -1.989 -20.400 1.00 65.56 201 SER A CA 1
ATOM 1622 C C . SER A 1 201 ? 6.111 -2.709 -21.609 1.00 65.56 201 SER A C 1
ATOM 1624 O O . SER A 1 201 ? 6.871 -2.106 -22.355 1.00 65.56 201 SER A O 1
ATOM 1626 N N . ALA A 1 202 ? 5.732 -3.966 -21.863 1.00 69.06 202 ALA A N 1
ATOM 1627 C CA . ALA A 1 202 ? 6.226 -4.718 -23.015 1.00 69.06 202 ALA A CA 1
ATOM 1628 C C . ALA A 1 202 ? 5.867 -4.045 -24.349 1.00 69.06 202 ALA A C 1
ATOM 1630 O O . ALA A 1 202 ? 6.717 -3.974 -25.233 1.00 69.06 202 ALA A O 1
ATOM 1631 N N . LEU A 1 203 ? 4.650 -3.511 -24.495 1.00 70.94 203 LEU A N 1
ATOM 1632 C CA . LEU A 1 203 ? 4.236 -2.769 -25.691 1.00 70.94 203 LEU A CA 1
ATOM 1633 C C . LEU A 1 203 ? 5.053 -1.486 -25.893 1.00 70.94 203 LEU A C 1
ATOM 1635 O O . LEU A 1 203 ? 5.551 -1.258 -26.995 1.00 70.94 203 LEU A O 1
ATOM 1639 N N . ILE A 1 204 ? 5.230 -0.679 -24.841 1.00 72.50 204 ILE A N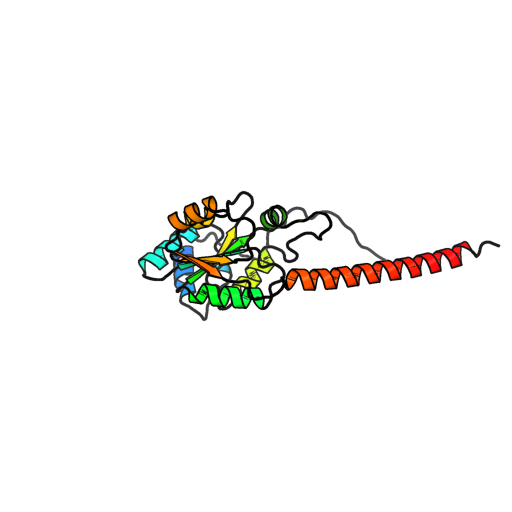 1
ATOM 1640 C CA . ILE A 1 204 ? 6.025 0.560 -24.893 1.00 72.50 204 ILE A CA 1
ATOM 1641 C C . ILE A 1 204 ? 7.475 0.244 -25.270 1.00 72.50 204 ILE A C 1
ATOM 1643 O O . ILE A 1 204 ? 8.038 0.888 -26.153 1.00 72.50 204 ILE A O 1
ATOM 1647 N N . LEU A 1 205 ? 8.065 -0.777 -24.645 1.00 72.44 205 LEU A N 1
ATOM 1648 C CA . LEU A 1 205 ? 9.449 -1.175 -24.900 1.00 72.44 205 LEU A CA 1
ATOM 1649 C C . LEU A 1 205 ? 9.634 -1.727 -26.308 1.00 72.44 205 LEU A C 1
ATOM 1651 O O . LEU A 1 205 ? 10.567 -1.330 -26.993 1.00 72.44 205 LEU A O 1
ATOM 1655 N N . THR A 1 206 ? 8.725 -2.592 -26.763 1.00 75.19 206 THR A N 1
ATOM 1656 C CA . THR A 1 206 ? 8.793 -3.164 -28.114 1.00 75.19 206 THR A CA 1
ATOM 1657 C C . THR A 1 206 ? 8.705 -2.060 -29.166 1.00 75.19 206 THR A C 1
ATOM 1659 O O . THR A 1 206 ? 9.500 -2.044 -30.103 1.00 75.19 206 THR A O 1
ATOM 1662 N N . GLY A 1 207 ? 7.792 -1.098 -28.991 1.00 75.56 207 GLY A N 1
ATOM 1663 C CA . GLY A 1 207 ? 7.678 0.054 -29.887 1.00 75.56 207 GLY A CA 1
ATOM 1664 C C . GLY A 1 207 ? 8.921 0.950 -29.866 1.00 75.56 207 GLY A C 1
ATOM 1665 O O . GLY A 1 207 ? 9.402 1.357 -30.922 1.00 75.56 207 GLY A O 1
ATOM 1666 N N . ALA A 1 208 ? 9.484 1.216 -28.683 1.00 78.00 208 ALA A N 1
ATOM 1667 C CA . ALA A 1 208 ? 10.706 2.006 -28.544 1.00 78.00 208 ALA A CA 1
ATOM 1668 C C . ALA A 1 208 ? 11.921 1.322 -29.196 1.00 78.00 208 ALA A C 1
ATOM 1670 O O . ALA A 1 208 ? 12.689 1.980 -29.896 1.00 78.00 208 ALA A O 1
ATOM 1671 N N . SER A 1 209 ? 12.071 0.006 -29.025 1.00 78.44 209 SER A N 1
ATOM 1672 C CA . SER A 1 209 ? 13.131 -0.778 -29.669 1.00 78.44 209 SER A CA 1
ATOM 1673 C C . SER A 1 209 ? 13.000 -0.773 -31.193 1.00 78.44 209 SER A C 1
ATOM 1675 O O . SER A 1 209 ? 13.987 -0.532 -31.882 1.00 78.44 209 SER A O 1
ATOM 1677 N N . GLN A 1 210 ? 11.786 -0.952 -31.724 1.00 77.69 210 GLN A N 1
ATOM 1678 C CA . GLN A 1 210 ? 11.535 -0.884 -33.169 1.00 77.69 210 GLN A CA 1
ATOM 1679 C C . GLN A 1 210 ? 11.873 0.495 -33.748 1.00 77.69 210 GLN A C 1
ATOM 1681 O O . GLN A 1 210 ? 12.513 0.589 -34.794 1.00 77.69 210 GLN A O 1
ATOM 1686 N N . LEU A 1 211 ? 11.492 1.572 -33.053 1.00 81.00 211 LEU A N 1
ATOM 1687 C CA . LEU A 1 211 ? 11.835 2.934 -33.463 1.00 81.00 211 LEU A CA 1
ATOM 1688 C C . LEU A 1 211 ? 13.352 3.167 -33.450 1.00 81.00 211 LEU A C 1
ATOM 1690 O O . LEU A 1 211 ? 13.881 3.788 -34.370 1.00 81.00 211 LEU A O 1
ATOM 1694 N N . ALA A 1 212 ? 14.051 2.667 -32.428 1.00 83.31 212 ALA A N 1
ATOM 1695 C CA . ALA A 1 212 ? 15.501 2.783 -32.324 1.00 83.31 212 ALA A CA 1
ATOM 1696 C C . ALA A 1 212 ? 16.218 2.058 -33.474 1.00 83.31 212 ALA A C 1
ATOM 1698 O O . ALA A 1 212 ? 17.129 2.628 -34.074 1.00 83.31 212 ALA A O 1
ATOM 1699 N N . GLU A 1 213 ? 15.784 0.845 -33.828 1.00 85.81 213 GLU A N 1
ATOM 1700 C CA . GLU A 1 213 ? 16.326 0.101 -34.973 1.00 85.81 213 GLU A CA 1
ATOM 1701 C C . GLU A 1 213 ? 16.105 0.831 -36.303 1.00 85.81 213 GLU A C 1
ATOM 1703 O O . GLU A 1 213 ? 17.007 0.877 -37.145 1.00 85.81 213 GLU A O 1
ATOM 1708 N N . GLU A 1 214 ? 14.922 1.415 -36.498 1.00 87.06 214 GLU A N 1
ATOM 1709 C CA . GLU A 1 214 ? 14.592 2.132 -37.730 1.00 87.06 214 GLU A CA 1
ATOM 1710 C C . GLU A 1 214 ? 15.389 3.440 -37.844 1.00 87.06 214 GLU A C 1
ATOM 1712 O O . GLU A 1 214 ? 15.962 3.733 -38.895 1.00 87.06 214 GLU A O 1
ATOM 1717 N N . LEU A 1 215 ? 15.519 4.190 -36.743 1.00 87.12 215 LEU A N 1
ATOM 1718 C CA . LEU A 1 215 ? 16.384 5.371 -36.677 1.00 87.12 215 LEU A CA 1
ATOM 1719 C C . LEU A 1 215 ? 17.842 5.012 -36.966 1.00 87.12 215 LEU A C 1
ATOM 1721 O O . LEU A 1 215 ? 18.496 5.713 -37.738 1.00 87.12 215 LEU A O 1
ATOM 1725 N N . HIS A 1 216 ? 18.341 3.912 -36.400 1.00 89.50 216 HIS A N 1
ATOM 1726 C CA . HIS A 1 216 ? 19.704 3.450 -36.643 1.00 89.50 216 HIS A CA 1
ATOM 1727 C C . HIS A 1 216 ? 19.926 3.127 -38.127 1.00 89.50 216 HIS A C 1
ATOM 1729 O O . HIS A 1 216 ? 20.892 3.603 -38.720 1.00 89.50 216 HIS A O 1
ATOM 1735 N N . ARG A 1 217 ? 18.984 2.417 -38.768 1.00 89.81 217 ARG A N 1
ATOM 1736 C CA . ARG A 1 217 ? 19.019 2.136 -40.214 1.00 89.81 217 ARG A CA 1
ATOM 1737 C C . ARG A 1 217 ? 19.017 3.404 -41.067 1.00 89.81 217 ARG A C 1
ATOM 1739 O O . ARG A 1 217 ? 19.784 3.494 -42.026 1.00 89.81 217 ARG A O 1
ATOM 1746 N N . VAL A 1 218 ? 18.180 4.387 -40.736 1.00 91.62 218 VAL A N 1
ATOM 1747 C CA . VAL A 1 218 ? 18.099 5.654 -41.483 1.00 91.62 218 VAL A CA 1
ATOM 1748 C C . VAL A 1 218 ? 19.380 6.475 -41.330 1.00 91.62 218 VAL A C 1
ATOM 1750 O O . VAL A 1 218 ? 19.873 7.015 -42.324 1.00 91.62 218 VAL A O 1
ATOM 1753 N N . ILE A 1 219 ? 19.936 6.551 -40.117 1.00 90.94 219 ILE A N 1
ATOM 1754 C CA . ILE A 1 219 ? 21.182 7.276 -39.835 1.00 90.94 219 ILE A CA 1
ATOM 1755 C C . ILE A 1 219 ? 22.363 6.611 -40.551 1.00 90.94 219 ILE A C 1
ATOM 1757 O O . ILE A 1 219 ? 23.075 7.301 -41.274 1.00 90.94 219 ILE A O 1
ATOM 1761 N N . GLU A 1 220 ? 22.531 5.290 -40.450 1.00 88.06 220 GLU A N 1
ATOM 1762 C CA . GLU A 1 220 ? 23.567 4.538 -41.182 1.00 88.06 220 GLU A CA 1
ATOM 1763 C C . GLU A 1 220 ? 23.429 4.709 -42.704 1.00 88.06 220 GLU A C 1
ATOM 1765 O O . GLU A 1 220 ? 24.394 5.002 -43.419 1.00 88.06 220 GLU A O 1
ATOM 1770 N N . GLY A 1 221 ? 22.201 4.629 -43.222 1.00 87.62 221 GLY A N 1
ATOM 1771 C CA . GLY A 1 221 ? 21.907 4.875 -44.635 1.00 87.62 221 GLY A CA 1
ATOM 1772 C C . GLY A 1 221 ? 22.195 6.315 -45.082 1.00 87.62 221 GLY A C 1
ATOM 1773 O O . GLY A 1 221 ? 22.507 6.569 -46.244 1.00 87.62 221 GLY A O 1
ATOM 1774 N N . PHE A 1 222 ? 22.085 7.299 -44.193 1.00 88.88 222 PHE A N 1
ATOM 1775 C CA . PHE A 1 222 ? 22.454 8.687 -44.474 1.00 88.88 222 PHE A CA 1
ATOM 1776 C C . PHE A 1 222 ? 23.971 8.905 -44.406 1.00 88.88 222 PHE A C 1
ATOM 1778 O O . PHE A 1 222 ? 24.543 9.481 -45.332 1.00 88.88 222 PHE A O 1
ATOM 1785 N N . LEU A 1 223 ? 24.630 8.394 -43.363 1.00 87.81 223 LEU A N 1
ATOM 1786 C CA . LEU A 1 223 ? 26.078 8.495 -43.179 1.00 87.81 223 LEU A CA 1
ATOM 1787 C C . LEU A 1 223 ? 26.842 7.820 -44.321 1.00 87.81 223 LEU A C 1
ATOM 1789 O O . LEU A 1 223 ? 27.787 8.411 -44.835 1.00 87.81 223 LEU A O 1
ATOM 1793 N N . SER A 1 224 ? 26.405 6.641 -44.770 1.00 85.00 224 SER A N 1
ATOM 1794 C CA . SER A 1 224 ? 26.981 5.937 -45.929 1.00 85.00 224 SER A CA 1
ATOM 1795 C C . SER A 1 224 ? 26.854 6.722 -47.241 1.00 85.00 224 SER A C 1
ATOM 1797 O O . SER A 1 224 ? 27.784 6.737 -48.046 1.00 85.00 224 SER A O 1
ATOM 1799 N N . ARG A 1 225 ? 25.741 7.439 -47.450 1.00 84.81 225 ARG A N 1
ATOM 1800 C CA . ARG A 1 225 ? 25.550 8.296 -48.635 1.00 84.81 225 ARG A CA 1
ATOM 1801 C C . ARG A 1 225 ? 26.481 9.508 -48.650 1.00 84.81 225 ARG A C 1
ATOM 1803 O O . ARG A 1 225 ? 26.941 9.887 -49.720 1.00 84.81 225 ARG A O 1
ATOM 1810 N N . ILE A 1 226 ? 26.773 10.099 -47.489 1.00 85.50 226 ILE A N 1
ATOM 1811 C CA . ILE A 1 226 ? 27.650 11.280 -47.386 1.00 85.50 226 ILE A CA 1
ATOM 1812 C C . ILE A 1 226 ? 29.131 10.887 -47.342 1.00 85.50 226 ILE A C 1
ATOM 1814 O O . ILE A 1 226 ? 29.977 11.578 -47.913 1.00 85.50 226 ILE A O 1
ATOM 1818 N N . SER A 1 227 ? 29.472 9.768 -46.701 1.00 73.50 227 SER A N 1
ATOM 1819 C CA . SER A 1 227 ? 30.845 9.252 -46.684 1.00 73.50 227 SER A CA 1
ATOM 1820 C C . SER A 1 227 ? 31.278 8.697 -48.047 1.00 73.50 227 SER A C 1
ATOM 1822 O O . SER A 1 227 ? 32.463 8.764 -48.372 1.00 73.50 227 SER A O 1
ATOM 1824 N N . GLY A 1 228 ? 30.327 8.247 -48.876 1.00 60.56 228 GLY A N 1
ATOM 1825 C CA . GLY A 1 228 ? 30.545 7.845 -50.270 1.00 60.56 228 GLY A CA 1
ATOM 1826 C C . GLY A 1 228 ? 30.756 8.996 -51.267 1.00 60.56 228 GLY A C 1
ATOM 1827 O O . GLY A 1 228 ? 31.160 8.744 -52.397 1.00 60.56 228 GLY A O 1
ATOM 1828 N N . THR A 1 229 ? 30.543 10.257 -50.873 1.00 51.47 229 THR A N 1
ATOM 1829 C CA . THR A 1 229 ? 30.771 11.453 -51.715 1.00 51.47 229 THR A CA 1
ATOM 1830 C C . THR A 1 229 ? 32.127 12.125 -51.458 1.00 51.47 229 THR A C 1
ATOM 1832 O O . THR A 1 229 ? 32.221 13.346 -51.345 1.00 51.47 229 THR A O 1
ATOM 1835 N N . LYS A 1 230 ? 33.203 11.333 -51.367 1.00 49.56 230 LYS A N 1
ATOM 1836 C CA . LYS A 1 230 ? 34.582 11.817 -51.557 1.00 49.56 230 LYS A CA 1
ATOM 1837 C C . LYS A 1 230 ? 35.150 11.234 -52.853 1.00 49.56 230 LYS A C 1
ATOM 1839 O O . LYS A 1 230 ? 35.799 10.192 -52.840 1.00 49.56 230 LYS A O 1
ATOM 1844 N N . SER A 1 231 ? 34.894 11.921 -53.961 1.00 44.03 231 SER A N 1
ATOM 1845 C CA . SER A 1 231 ? 35.696 11.858 -55.187 1.00 44.03 231 SER A CA 1
ATOM 1846 C C . SER A 1 231 ? 35.922 13.279 -55.666 1.00 44.03 231 SER A C 1
ATOM 1848 O O . SER A 1 231 ? 34.921 14.029 -55.686 1.00 44.03 231 SER A O 1
#

pLDDT: mean 78.75, std 19.75, range [24.16, 98.19]

Radius of gyration: 22.91 Å; chains: 1; bounding box: 54×50×75 Å

Secondary structure (DSSP, 8-state):
---------------TTS------HHHHHHHHHHHHH-GGG--HHHHB---HHHHHHHHHHHHHTT--EEEEEE---S--HHHHHHHHHHHTTSSEEEEEEE-HHHHHHHH--TTSPPS-SS-HHHHHHHHHT-TT--EEEEE-TT--TTHHHHHH--SEEEEETT--S--HHHHHHHHHHSSEEEEEPPSSSS-HHHHHHHHHHHHHHHHHHHHHHHHHHHHHHHHT---